Protein AF-0000000087154981 (afdb_homodimer)

Foldseek 3Di:
DPPDDDDDQAEDEDADADQVQQVQLVVLLPWAWDPCVCPSQKTWTDQLGHIYIYHHQCVVCVVVPHHSPPDDPDDNPDEAEQEDQAQVVQQVSVVSSVVSPWAFDFDWDADPQGKIWGWTAGPRGHIYIYIHDPQWDQDPSSDIDHDD/DPPDDDDDQAEDEDADADQVQQVQLVVLLPWAWDPCVCPSQKTWTDQLGHIYIYHHQCVVCVVVPHHSPPDDPDDPPDEAEQEDQAQVVQQVSVVSSVVSPWAFDFDWDADPQGKIWGWTAGPRGHIYIYIHDPQWDQDPSSDIDHDD

Structure (mmCIF, N/CA/C/O backbone):
data_AF-0000000087154981-model_v1
#
loop_
_entity.id
_entity.type
_entity.pdbx_description
1 polymer 'VOC domain-containing protein'
#
loop_
_atom_site.group_PDB
_atom_site.id
_atom_site.type_symbol
_atom_site.label_atom_id
_atom_site.label_alt_id
_atom_site.label_comp_id
_atom_site.label_asym_id
_atom_site.label_entity_id
_atom_site.label_seq_id
_atom_site.pdbx_PD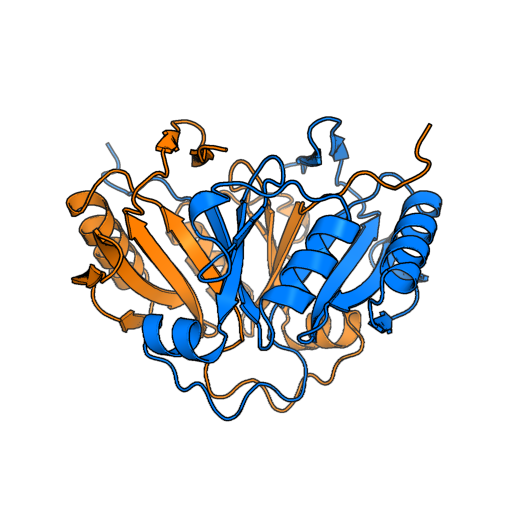B_ins_code
_atom_site.Cartn_x
_atom_site.Cartn_y
_atom_site.Cartn_z
_atom_site.occupancy
_atom_site.B_iso_or_equiv
_atom_site.auth_seq_id
_atom_site.auth_comp_id
_atom_site.auth_asym_id
_atom_site.auth_atom_id
_atom_site.pdbx_PDB_model_num
ATOM 1 N N . MET A 1 1 ? 9.703 18.203 23.703 1 43.81 1 MET A N 1
ATOM 2 C CA . MET A 1 1 ? 9.391 16.875 23.188 1 43.81 1 MET A CA 1
ATOM 3 C C . MET A 1 1 ? 8.891 16.953 21.75 1 43.81 1 MET A C 1
ATOM 5 O O . MET A 1 1 ? 8.133 17.859 21.406 1 43.81 1 MET A O 1
ATOM 9 N N . SER A 1 2 ? 9.547 16.453 20.781 1 57.88 2 SER A N 1
ATOM 10 C CA . SER A 1 2 ? 9.164 16.844 19.438 1 57.88 2 SER A CA 1
ATOM 11 C C . SER A 1 2 ? 7.684 16.578 19.172 1 57.88 2 SER A C 1
ATOM 13 O O . SER A 1 2 ? 7.164 15.516 19.516 1 57.88 2 SER A O 1
ATOM 15 N N . ASN A 1 3 ? 6.848 17.609 19.188 1 82.38 3 ASN A N 1
ATOM 16 C CA . ASN A 1 3 ? 5.402 17.688 18.984 1 82.38 3 ASN A CA 1
ATOM 17 C C . ASN A 1 3 ? 4.988 17.109 17.641 1 82.38 3 ASN A C 1
ATOM 19 O O . ASN A 1 3 ? 3.904 17.406 17.141 1 82.38 3 ASN A O 1
ATOM 23 N N . ALA A 1 4 ? 5.93 16.297 17.078 1 93.38 4 ALA A N 1
ATOM 24 C CA . ALA A 1 4 ? 5.621 15.781 15.75 1 93.38 4 ALA A CA 1
ATOM 25 C C . ALA A 1 4 ? 4.73 14.539 15.844 1 93.38 4 ALA A C 1
ATOM 27 O O . ALA A 1 4 ? 4.906 13.711 16.734 1 93.38 4 ALA A O 1
ATOM 28 N N . PRO A 1 5 ? 3.826 14.469 14.93 1 97.25 5 PRO A N 1
ATOM 29 C CA . PRO A 1 5 ? 2.957 13.289 14.945 1 97.25 5 PRO A CA 1
ATOM 30 C C . PRO A 1 5 ? 3.727 11.984 14.75 1 97.25 5 PRO A C 1
ATOM 32 O O . PRO A 1 5 ? 4.793 11.984 14.133 1 97.25 5 PRO A O 1
ATOM 35 N N . THR A 1 6 ? 3.246 10.852 15.352 1 97.25 6 THR A N 1
ATOM 36 C CA . THR A 1 6 ? 3.787 9.516 15.086 1 97.25 6 THR A CA 1
ATOM 37 C C . THR A 1 6 ? 3.439 9.055 13.68 1 97.25 6 THR A C 1
ATOM 39 O O . THR A 1 6 ? 2.264 8.961 13.32 1 97.25 6 THR A O 1
ATOM 42 N N . PRO A 1 7 ? 4.461 8.82 12.828 1 98.38 7 PRO A N 1
ATOM 43 C CA . PRO A 1 7 ? 4.141 8.375 11.477 1 98.38 7 PRO A CA 1
ATOM 44 C C . PRO A 1 7 ? 3.518 6.984 11.438 1 98.38 7 PRO A C 1
ATOM 46 O O . PRO A 1 7 ? 4.023 6.059 12.078 1 98.38 7 PRO A O 1
ATOM 49 N N . ARG A 1 8 ? 2.416 6.816 10.695 1 98.62 8 ARG A N 1
ATOM 50 C CA . ARG A 1 8 ? 1.717 5.539 10.578 1 98.62 8 ARG A CA 1
ATOM 51 C C . ARG A 1 8 ? 1.351 5.25 9.125 1 98.62 8 ARG A C 1
ATOM 53 O O . ARG A 1 8 ? 0.926 6.148 8.398 1 98.62 8 ARG A O 1
ATOM 60 N N . PHE A 1 9 ? 1.637 4.098 8.641 1 98.88 9 PHE A N 1
ATOM 61 C CA . PHE A 1 9 ? 1.08 3.48 7.441 1 98.88 9 PHE A CA 1
ATOM 62 C C . PHE A 1 9 ? 0.168 2.316 7.805 1 98.88 9 PHE A C 1
ATOM 64 O O . PHE A 1 9 ? 0.641 1.204 8.047 1 98.88 9 PHE A O 1
ATOM 71 N N . THR A 1 10 ? -1.178 2.561 7.734 1 98.81 10 THR A N 1
ATOM 72 C CA . THR A 1 10 ? -2.064 1.648 8.453 1 98.81 10 THR A CA 1
ATOM 73 C C . THR A 1 10 ? -2.973 0.902 7.477 1 98.81 10 THR A C 1
ATOM 75 O O . THR A 1 10 ? -3.412 -0.214 7.762 1 98.81 10 THR A O 1
ATOM 78 N N . VAL A 1 11 ? -3.348 1.537 6.352 1 98.81 11 VAL A N 1
ATOM 79 C CA . VAL A 1 11 ? -4.215 0.895 5.371 1 98.81 11 VAL A CA 1
ATOM 80 C C . VAL A 1 11 ? -3.74 1.24 3.959 1 98.81 11 VAL A C 1
ATOM 82 O O . VAL A 1 11 ? -3.398 2.391 3.678 1 98.81 11 VAL A O 1
ATOM 85 N N . LEU A 1 12 ? -3.668 0.279 3.127 1 98.94 12 LEU A N 1
ATOM 86 C CA . LEU A 1 12 ? -3.656 0.481 1.683 1 98.94 12 LEU A CA 1
ATOM 87 C C . LEU A 1 12 ? -5.031 0.214 1.084 1 98.94 12 LEU A C 1
ATOM 89 O O . LEU A 1 12 ? -5.531 -0.913 1.139 1 98.94 12 LEU A O 1
ATOM 93 N N . THR A 1 13 ? -5.629 1.186 0.545 1 98.88 13 THR A N 1
ATOM 94 C CA . THR A 1 13 ? -6.93 0.991 -0.085 1 98.88 13 THR A CA 1
ATOM 95 C C . THR A 1 13 ? -6.793 0.937 -1.604 1 98.88 13 THR A C 1
ATOM 97 O O . THR A 1 13 ? -6.188 1.823 -2.209 1 98.88 13 THR A O 1
ATOM 100 N N . LEU A 1 14 ? -7.281 -0.087 -2.16 1 98.88 14 LEU A N 1
ATOM 101 C CA . LEU A 1 14 ? -7.285 -0.313 -3.602 1 98.88 14 LEU A CA 1
ATOM 102 C C . LEU A 1 14 ? -8.648 0.029 -4.199 1 98.88 14 LEU A C 1
ATOM 104 O O . LEU A 1 14 ? -9.68 -0.462 -3.732 1 98.88 14 LEU A O 1
ATOM 108 N N . GLY A 1 15 ? -8.633 0.916 -5.191 1 98.75 15 GLY A N 1
ATOM 109 C CA . GLY A 1 15 ? -9.836 1.128 -5.98 1 98.75 15 GLY A CA 1
ATOM 110 C C . GLY A 1 15 ? -10.195 -0.057 -6.855 1 98.75 15 GLY A C 1
ATOM 111 O O . GLY A 1 15 ? -9.336 -0.582 -7.574 1 98.75 15 GLY A O 1
ATOM 112 N N . VAL A 1 16 ? -11.414 -0.46 -6.836 1 98.69 16 VAL A N 1
ATOM 113 C CA . VAL A 1 16 ? -11.805 -1.63 -7.609 1 98.69 16 VAL A CA 1
ATOM 114 C C . VAL A 1 16 ? -13.102 -1.336 -8.367 1 98.69 16 VAL A C 1
ATOM 116 O O . VAL A 1 16 ? -13.891 -0.483 -7.953 1 98.69 16 VAL A O 1
ATOM 119 N N . ASN A 1 17 ? -13.352 -2.006 -9.469 1 98.12 17 ASN A N 1
ATOM 120 C CA . ASN A 1 17 ? -14.531 -1.791 -10.297 1 98.12 17 ASN A CA 1
ATOM 121 C C . ASN A 1 17 ? -15.68 -2.713 -9.891 1 98.12 17 ASN A C 1
ATOM 123 O O . ASN A 1 17 ? -16.844 -2.346 -10.016 1 98.12 17 ASN A O 1
ATOM 127 N N . ASP A 1 18 ? -15.438 -3.922 -9.523 1 98.56 18 ASP A N 1
ATOM 128 C CA . ASP A 1 18 ? -16.391 -4.934 -9.094 1 98.56 18 ASP A CA 1
ATOM 129 C C . ASP A 1 18 ? -16.062 -5.457 -7.703 1 98.56 18 ASP A C 1
ATOM 131 O O . ASP A 1 18 ? -15.227 -6.355 -7.555 1 98.56 18 ASP A O 1
ATOM 135 N N . MET A 1 19 ? -16.797 -4.938 -6.703 1 98.62 19 MET A N 1
ATOM 136 C CA . MET A 1 19 ? -16.5 -5.246 -5.305 1 98.62 19 MET A CA 1
ATOM 137 C C . MET A 1 19 ? -16.625 -6.742 -5.043 1 98.62 19 MET A C 1
ATOM 139 O O . MET A 1 19 ? -15.758 -7.336 -4.398 1 98.62 19 MET A O 1
ATOM 143 N N . ARG A 1 20 ? -17.625 -7.336 -5.516 1 98.25 20 ARG A N 1
ATOM 144 C CA . ARG A 1 20 ? -17.859 -8.758 -5.262 1 98.25 20 ARG A CA 1
ATOM 145 C C . ARG A 1 20 ? -16.719 -9.602 -5.828 1 98.25 20 ARG A C 1
ATOM 147 O O . ARG A 1 20 ? -16.188 -10.477 -5.145 1 98.25 20 ARG A O 1
ATOM 154 N N . ALA A 1 21 ? -16.359 -9.375 -7.066 1 98.56 21 ALA A N 1
ATOM 155 C CA . ALA A 1 21 ? -15.281 -10.117 -7.723 1 98.56 21 ALA A CA 1
ATOM 156 C C . ALA A 1 21 ? -13.953 -9.914 -6.996 1 98.56 21 ALA A C 1
ATOM 158 O O . ALA A 1 21 ? -13.195 -10.867 -6.793 1 98.56 21 ALA A O 1
ATOM 159 N N . SER A 1 22 ? -13.664 -8.664 -6.637 1 98.81 22 SER A N 1
ATOM 160 C CA . SER A 1 22 ? -12.398 -8.359 -5.973 1 98.81 22 SER A CA 1
ATOM 161 C C . SER A 1 22 ? -12.344 -8.969 -4.578 1 98.81 22 SER A C 1
ATOM 163 O O . SER A 1 22 ? -11.312 -9.508 -4.168 1 98.81 22 SER A O 1
ATOM 165 N N . ILE A 1 23 ? -13.445 -8.867 -3.844 1 98.69 23 ILE A N 1
ATOM 166 C CA . ILE A 1 23 ? -13.508 -9.492 -2.529 1 98.69 23 ILE A CA 1
ATOM 167 C C . ILE A 1 23 ? -13.227 -10.992 -2.658 1 98.69 23 ILE A C 1
ATOM 169 O O . ILE A 1 23 ? -12.398 -11.539 -1.923 1 98.69 23 ILE A O 1
ATOM 173 N N . ALA A 1 24 ? -13.852 -11.633 -3.588 1 98.56 24 ALA A N 1
ATOM 174 C CA . ALA A 1 24 ? -13.664 -13.07 -3.807 1 98.56 24 ALA A CA 1
ATOM 175 C C . ALA A 1 24 ? -12.211 -13.383 -4.145 1 98.56 24 ALA A C 1
ATOM 177 O O . ALA A 1 24 ? -11.656 -14.383 -3.672 1 98.56 24 ALA A O 1
ATOM 178 N N . PHE A 1 25 ? -11.609 -12.555 -4.938 1 98.88 25 PHE A N 1
ATOM 179 C CA . PHE A 1 25 ? -10.219 -12.75 -5.34 1 98.88 25 PHE A CA 1
ATOM 180 C C . PHE A 1 25 ? -9.297 -12.727 -4.129 1 98.88 25 PHE A C 1
ATOM 182 O O . PHE A 1 25 ? -8.531 -13.664 -3.902 1 98.88 25 PHE A O 1
ATOM 189 N N . TYR A 1 26 ? -9.344 -11.727 -3.291 1 98.81 26 TYR A N 1
ATOM 190 C CA . TYR A 1 26 ? -8.438 -11.57 -2.16 1 98.81 26 TYR A CA 1
ATOM 191 C C . TYR A 1 26 ? -8.711 -12.625 -1.094 1 98.81 26 TYR A C 1
ATOM 193 O O . TYR A 1 26 ? -7.781 -13.102 -0.436 1 98.81 26 TYR A O 1
ATOM 201 N N . GLU A 1 27 ? -10.016 -12.992 -0.94 1 98.38 27 GLU A N 1
ATOM 202 C CA . GLU A 1 27 ? -10.312 -14.117 -0.058 1 98.38 27 GLU A CA 1
ATOM 203 C C . GLU A 1 27 ? -9.688 -15.406 -0.582 1 98.38 27 GLU A C 1
ATOM 205 O O . GLU A 1 27 ? -9.172 -16.219 0.196 1 98.38 27 GLU A O 1
ATOM 210 N N . SER A 1 28 ? -9.727 -15.555 -1.898 1 98.62 28 SER A N 1
ATOM 211 C CA . SER A 1 28 ? -9.18 -16.766 -2.496 1 98.62 28 SER A CA 1
ATOM 212 C C . SER A 1 28 ? -7.664 -16.828 -2.316 1 98.62 28 SER A C 1
ATOM 214 O O . SER A 1 28 ? -7.082 -17.922 -2.33 1 98.62 28 SER A O 1
ATOM 216 N N . LEU A 1 29 ? -6.992 -15.703 -2.197 1 98.5 29 LEU A N 1
ATOM 217 C CA . LEU A 1 29 ? -5.555 -15.672 -1.96 1 98.5 29 LEU A CA 1
ATOM 218 C C . LEU A 1 29 ? -5.234 -16.016 -0.509 1 98.5 29 LEU A C 1
ATOM 220 O O . LEU A 1 29 ? -4.066 -16.188 -0.151 1 98.5 29 LEU A O 1
ATOM 224 N N . GLY A 1 30 ? -6.215 -16.016 0.35 1 97.94 30 GLY A N 1
ATOM 225 C CA . GLY A 1 30 ? -6.02 -16.469 1.722 1 97.94 30 GLY A CA 1
ATOM 226 C C . GLY A 1 30 ? -6.059 -15.328 2.727 1 97.94 30 GLY A C 1
ATOM 227 O O . GLY A 1 30 ? -5.836 -15.547 3.92 1 97.94 30 GLY A O 1
ATOM 228 N N . PHE A 1 31 ? -6.324 -14.117 2.264 1 98.06 31 PHE A N 1
ATOM 229 C CA . PHE A 1 31 ? -6.441 -13.016 3.205 1 98.06 31 PHE A CA 1
ATOM 230 C C . PHE A 1 31 ? -7.754 -13.094 3.977 1 98.06 31 PHE A C 1
ATOM 232 O O . PHE A 1 31 ? -8.797 -13.438 3.41 1 98.06 31 PHE A O 1
ATOM 239 N N . THR A 1 32 ? -7.691 -12.766 5.227 1 97.06 32 THR A N 1
ATOM 240 C CA . THR A 1 32 ? -8.859 -12.859 6.094 1 97.06 32 THR A CA 1
ATOM 241 C C . THR A 1 32 ? -9.664 -11.562 6.074 1 97.06 32 THR A C 1
ATOM 243 O O . THR A 1 32 ? -9.125 -10.492 6.359 1 97.06 32 THR A O 1
ATOM 246 N N . ARG A 1 33 ? -10.922 -11.695 5.816 1 97.31 33 ARG A N 1
ATOM 247 C CA . ARG A 1 33 ? -11.82 -10.547 5.789 1 97.31 33 ARG A CA 1
ATOM 248 C C . ARG A 1 33 ? -12.211 -10.117 7.199 1 97.31 33 ARG A C 1
ATOM 250 O O . ARG A 1 33 ? -12.469 -10.961 8.062 1 97.31 33 ARG A O 1
ATOM 257 N N . LYS A 1 34 ? -12.211 -8.82 7.414 1 96.94 34 LYS A N 1
ATOM 258 C CA . LYS A 1 34 ? -12.641 -8.203 8.664 1 96.94 34 LYS A CA 1
ATOM 259 C C . LYS A 1 34 ? -13.812 -7.254 8.438 1 96.94 34 LYS A C 1
ATOM 261 O O . LYS A 1 34 ? -14.148 -6.938 7.293 1 96.94 34 LYS A O 1
ATOM 266 N N . MET A 1 35 ? -14.508 -6.863 9.57 1 94.81 35 MET A N 1
ATOM 267 C CA . MET A 1 35 ? -15.625 -5.926 9.523 1 94.81 35 MET A CA 1
ATOM 268 C C . MET A 1 35 ? -16.625 -6.328 8.453 1 94.81 35 MET A C 1
ATOM 270 O O . MET A 1 35 ? -17 -5.512 7.609 1 94.81 35 MET A O 1
ATOM 274 N N . ARG A 1 36 ? -17.078 -7.504 8.453 1 93.62 36 ARG A N 1
ATOM 275 C CA . ARG A 1 36 ? -17.938 -8.086 7.43 1 93.62 36 ARG A CA 1
ATOM 276 C C . ARG A 1 36 ? -19.297 -7.402 7.398 1 93.62 36 ARG A C 1
ATOM 278 O O . ARG A 1 36 ? -20.016 -7.477 6.395 1 93.62 36 ARG A O 1
ATOM 285 N N . ALA A 1 37 ? -19.562 -6.691 8.422 1 89.5 37 ALA A N 1
ATOM 286 C CA . ALA A 1 37 ? -20.859 -6 8.508 1 89.5 37 ALA A CA 1
ATOM 287 C C . ALA A 1 37 ? -20.953 -4.91 7.445 1 89.5 37 ALA A C 1
ATOM 289 O O . ALA A 1 37 ? -22.062 -4.457 7.117 1 89.5 37 ALA A O 1
ATOM 290 N N . THR A 1 38 ? -19.891 -4.523 6.859 1 90.88 38 THR A N 1
ATOM 291 C CA . THR A 1 38 ? -19.875 -3.492 5.828 1 90.88 38 THR A CA 1
ATOM 292 C C . THR A 1 38 ? -20.406 -4.047 4.504 1 90.88 38 THR A C 1
ATOM 294 O O . THR A 1 38 ? -20.688 -3.285 3.578 1 90.88 38 THR A O 1
ATOM 297 N N . GLY A 1 39 ? -20.547 -5.332 4.41 1 92.75 39 GLY A N 1
ATOM 298 C CA . GLY A 1 39 ? -21 -5.938 3.17 1 92.75 39 GLY A CA 1
ATOM 299 C C . GLY A 1 39 ? -20.062 -5.715 2.006 1 92.75 39 GLY A C 1
ATOM 300 O O . GLY A 1 39 ? -18.859 -6.02 2.102 1 92.75 39 GLY A O 1
ATOM 301 N N . GLU A 1 40 ? -20.641 -5.113 0.96 1 94.81 40 GLU A N 1
ATOM 302 C CA . GLU A 1 40 ? -19.844 -4.883 -0.232 1 94.81 40 GLU A CA 1
ATOM 303 C C . GLU A 1 40 ? -19.578 -3.396 -0.443 1 94.81 40 GLU A C 1
ATOM 305 O O . GLU A 1 40 ? -19.125 -2.986 -1.518 1 94.81 40 GLU A O 1
ATOM 310 N N . GLU A 1 41 ? -19.906 -2.576 0.534 1 95.62 41 GLU A N 1
ATOM 311 C CA . GLU A 1 41 ? -19.641 -1.145 0.437 1 95.62 41 GLU A CA 1
ATOM 312 C C . GLU A 1 41 ? -18.141 -0.852 0.506 1 95.62 41 GLU A C 1
ATOM 314 O O . GLU A 1 41 ? -17.641 0.008 -0.219 1 95.62 41 GLU A O 1
ATOM 319 N N . VAL A 1 42 ? -17.531 -1.496 1.369 1 97.56 42 VAL A N 1
ATOM 320 C CA . VAL A 1 42 ? -16.094 -1.498 1.587 1 97.56 42 VAL A CA 1
ATOM 321 C C . VAL A 1 42 ? -15.656 -2.836 2.186 1 97.56 42 VAL A C 1
ATOM 323 O O . VAL A 1 42 ? -16.453 -3.51 2.848 1 97.56 42 VAL A O 1
ATOM 326 N N . ALA A 1 43 ? -14.461 -3.295 1.881 1 98.31 43 ALA A N 1
ATOM 327 C CA . ALA A 1 43 ? -13.93 -4.531 2.449 1 98.31 43 ALA A CA 1
ATOM 328 C C . ALA A 1 43 ? -12.531 -4.32 3.02 1 98.31 43 ALA A C 1
ATOM 330 O O . ALA A 1 43 ? -11.719 -3.598 2.436 1 98.31 43 ALA A O 1
ATOM 331 N N . PHE A 1 44 ? -12.266 -4.949 4.125 1 98.62 44 PHE A N 1
ATOM 332 C CA . PHE A 1 44 ? -10.953 -4.887 4.766 1 98.62 44 PHE A CA 1
ATOM 333 C C . PHE A 1 44 ? -10.391 -6.281 4.984 1 98.62 44 PHE A C 1
ATOM 335 O O . PHE A 1 44 ? -11.117 -7.203 5.359 1 98.62 44 PHE A O 1
ATOM 342 N N . PHE A 1 45 ? -9.109 -6.414 4.754 1 98.62 45 PHE A N 1
ATOM 343 C CA . PHE A 1 45 ? -8.422 -7.695 4.914 1 98.62 45 PHE A CA 1
ATOM 344 C C . PHE A 1 45 ? -7.25 -7.566 5.879 1 98.62 45 PHE A C 1
ATOM 346 O O . PHE A 1 45 ? -6.43 -6.652 5.75 1 98.62 45 PHE A O 1
ATOM 353 N N . ASP A 1 46 ? -7.203 -8.43 6.773 1 96.38 46 ASP A N 1
ATOM 354 C CA . ASP A 1 46 ? -6.109 -8.516 7.738 1 96.38 46 ASP A CA 1
ATOM 355 C C . ASP A 1 46 ? -4.863 -9.125 7.102 1 96.38 46 ASP A C 1
ATOM 357 O O . ASP A 1 46 ? -4.93 -10.195 6.488 1 96.38 46 ASP A O 1
ATOM 361 N N . THR A 1 47 ? -3.719 -8.438 7.211 1 97.06 47 THR A N 1
ATOM 362 C CA . THR A 1 47 ? -2.471 -8.93 6.637 1 97.06 47 THR A CA 1
ATOM 363 C C . THR A 1 47 ? -1.449 -9.227 7.73 1 97.06 47 THR A C 1
ATOM 365 O O . THR A 1 47 ? -0.331 -9.656 7.441 1 97.06 47 THR A O 1
ATOM 368 N N . GLY A 1 48 ? -1.776 -8.992 9.016 1 93.81 48 GLY A N 1
ATOM 369 C CA . GLY A 1 48 ? -0.837 -9.062 10.125 1 93.81 48 GLY A CA 1
ATOM 370 C C . GLY A 1 48 ? -0.109 -7.758 10.367 1 93.81 48 GLY A C 1
ATOM 371 O O . GLY A 1 48 ? 0.547 -7.594 11.398 1 93.81 48 GLY A O 1
ATOM 372 N N . GLY A 1 49 ? -0.163 -6.797 9.508 1 95.69 49 GLY A N 1
ATOM 373 C CA . GLY A 1 49 ? 0.392 -5.457 9.57 1 95.69 49 GLY A CA 1
ATOM 374 C C . GLY A 1 49 ? -0.549 -4.395 9.031 1 95.69 49 GLY A C 1
ATOM 375 O O . GLY A 1 49 ? -1.663 -4.234 9.539 1 95.69 49 GLY A O 1
ATOM 376 N N . THR A 1 50 ? -0.142 -3.732 7.961 1 98 50 THR A N 1
ATOM 377 C CA . THR A 1 50 ? -0.996 -2.771 7.273 1 98 50 THR A CA 1
ATOM 378 C C . THR A 1 50 ? -2.201 -3.467 6.648 1 98 50 THR A C 1
ATOM 380 O O . THR A 1 50 ? -2.059 -4.512 6.008 1 98 50 THR A O 1
ATOM 383 N N . VAL A 1 51 ? -3.35 -2.943 6.844 1 98.62 51 VAL A N 1
ATOM 384 C CA . VAL A 1 51 ? -4.598 -3.51 6.34 1 98.62 51 VAL A CA 1
ATOM 385 C C . VAL A 1 51 ? -4.719 -3.238 4.84 1 98.62 51 VAL A C 1
ATOM 387 O O . VAL A 1 51 ? -4.324 -2.172 4.363 1 98.62 51 VAL A O 1
ATOM 390 N N . ILE A 1 52 ? -5.238 -4.211 4.098 1 98.88 52 ILE A N 1
ATOM 391 C CA . ILE A 1 52 ? -5.664 -3.945 2.727 1 98.88 52 ILE A CA 1
ATOM 392 C C . ILE A 1 52 ? -7.152 -3.604 2.707 1 98.88 52 ILE A C 1
ATOM 394 O O . ILE A 1 52 ? -7.973 -4.34 3.264 1 98.88 52 ILE A O 1
ATOM 398 N N . GLY A 1 53 ? -7.527 -2.508 2.182 1 98.81 53 GLY A N 1
ATOM 399 C CA . GLY A 1 53 ? -8.914 -2.141 1.926 1 98.81 53 GLY A CA 1
ATOM 400 C C . GLY A 1 53 ? -9.281 -2.195 0.455 1 98.81 53 GLY A C 1
ATOM 401 O O . GLY A 1 53 ? -8.438 -1.956 -0.412 1 98.81 53 GLY A O 1
ATOM 402 N N . LEU A 1 54 ? -10.484 -2.541 0.165 1 98.88 54 LEU A N 1
ATOM 403 C CA . LEU A 1 54 ? -11.086 -2.402 -1.155 1 98.88 54 LEU A CA 1
ATOM 404 C C . LEU A 1 54 ? -12.234 -1.396 -1.126 1 98.88 54 LEU A C 1
ATOM 406 O O . LEU A 1 54 ? -13.031 -1.383 -0.185 1 98.88 54 LEU A O 1
ATOM 410 N N . PHE A 1 55 ? -12.273 -0.576 -2.062 1 98.75 55 PHE A N 1
ATOM 411 C CA . PHE A 1 55 ? -13.297 0.449 -2.188 1 98.75 55 PHE A CA 1
ATOM 412 C C . PHE A 1 55 ? -13.578 0.758 -3.654 1 98.75 55 PHE A C 1
ATOM 414 O O . PHE A 1 55 ? -12.68 0.701 -4.492 1 98.75 55 PHE A O 1
ATOM 421 N N . PRO A 1 56 ? -14.891 1.062 -4.004 1 98.69 56 PRO A N 1
ATOM 422 C CA . PRO A 1 56 ? -15.125 1.399 -5.41 1 98.69 56 PRO A CA 1
ATOM 423 C C . PRO A 1 56 ? -14.195 2.496 -5.918 1 98.69 56 PRO A C 1
ATOM 425 O O . PRO A 1 56 ? -14.055 3.539 -5.277 1 98.69 56 PRO A O 1
ATOM 428 N N . TRP A 1 57 ? -13.664 2.211 -7.09 1 98.38 57 TRP A N 1
ATOM 429 C CA . TRP A 1 57 ? -12.602 3.053 -7.641 1 98.38 57 TRP A CA 1
ATOM 430 C C . TRP A 1 57 ? -13.062 4.508 -7.734 1 98.38 57 TRP A C 1
ATOM 432 O O . TRP A 1 57 ? -12.367 5.41 -7.27 1 98.38 57 TRP A O 1
ATOM 442 N N . HIS A 1 58 ? -14.242 4.758 -8.289 1 98.19 58 HIS A N 1
ATOM 443 C CA . HIS A 1 58 ? -14.711 6.121 -8.508 1 98.19 58 HIS A CA 1
ATOM 444 C C . HIS A 1 58 ? -14.992 6.828 -7.191 1 98.19 58 HIS A C 1
ATOM 446 O O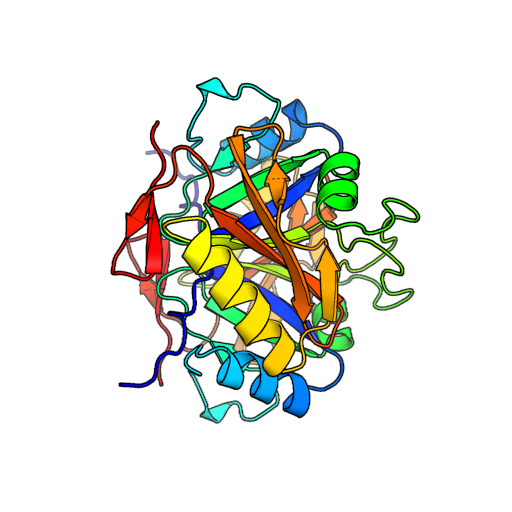 . HIS A 1 58 ? -14.812 8.039 -7.078 1 98.19 58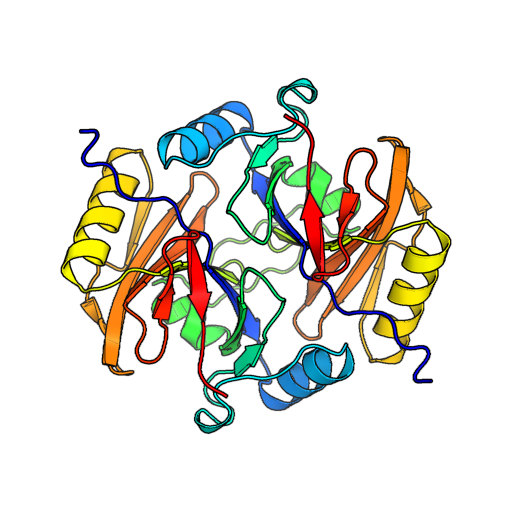 HIS A O 1
ATOM 452 N N . LEU A 1 59 ? -15.422 6.137 -6.164 1 98.31 59 LEU A N 1
ATOM 453 C CA . LEU A 1 59 ? -15.68 6.734 -4.859 1 98.31 59 LEU A CA 1
ATOM 454 C C . LEU A 1 59 ? -14.375 7.059 -4.137 1 98.31 59 LEU A C 1
ATOM 456 O O . LEU A 1 59 ? -14.289 8.062 -3.43 1 98.31 59 LEU A O 1
ATOM 460 N N . LEU A 1 60 ? -13.406 6.176 -4.309 1 98.5 60 LEU A N 1
ATOM 461 C CA . LEU A 1 60 ? -12.094 6.441 -3.719 1 98.5 60 LEU A CA 1
ATOM 462 C C . LEU A 1 60 ? -11.453 7.676 -4.344 1 98.5 60 LEU A C 1
ATOM 464 O O . LEU A 1 60 ? -10.883 8.508 -3.639 1 98.5 60 LEU A O 1
ATOM 468 N N . ALA A 1 61 ? -11.547 7.762 -5.668 1 98.56 61 ALA A N 1
ATOM 469 C CA . ALA A 1 61 ? -11.062 8.953 -6.363 1 98.56 61 ALA A CA 1
ATOM 470 C C . ALA A 1 61 ? -11.75 10.211 -5.844 1 98.56 61 ALA A C 1
ATOM 472 O O . ALA A 1 61 ? -11.094 11.219 -5.57 1 98.56 61 ALA A O 1
ATOM 473 N N . ALA A 1 62 ? -13.047 10.164 -5.668 1 98.19 62 ALA A N 1
ATOM 474 C CA . ALA A 1 62 ? -13.82 11.297 -5.16 1 98.19 62 ALA A CA 1
ATOM 475 C C . ALA A 1 62 ? -13.391 11.664 -3.744 1 98.19 62 ALA A C 1
ATOM 477 O O . ALA A 1 62 ? -13.266 12.844 -3.414 1 98.19 62 ALA A O 1
ATOM 478 N N . ASP A 1 63 ? -13.188 10.664 -2.932 1 98 63 ASP A N 1
ATOM 479 C CA . ASP A 1 63 ? -12.75 10.891 -1.558 1 98 63 ASP A CA 1
ATOM 480 C C . ASP A 1 63 ? -11.438 11.664 -1.521 1 98 63 ASP A C 1
ATOM 482 O O . ASP A 1 63 ? -11.242 12.531 -0.665 1 98 63 ASP A O 1
ATOM 486 N N . ALA A 1 64 ? -10.539 11.344 -2.434 1 98.25 64 ALA A N 1
ATOM 487 C CA . ALA A 1 64 ? -9.227 11.977 -2.5 1 98.25 64 ALA A CA 1
ATOM 488 C C . ALA A 1 64 ? -9.297 13.297 -3.256 1 98.25 64 ALA A C 1
ATOM 490 O O . ALA A 1 64 ? -8.289 14 -3.391 1 98.25 64 ALA A O 1
ATOM 491 N N . ALA A 1 65 ? -10.461 13.633 -3.807 1 98.31 65 ALA A N 1
ATOM 492 C CA . ALA A 1 65 ? -10.664 14.828 -4.617 1 98.31 65 ALA A CA 1
ATOM 493 C C . ALA A 1 65 ? -9.773 14.812 -5.859 1 98.31 65 ALA A C 1
ATOM 495 O O . ALA A 1 65 ? -9.18 15.828 -6.219 1 98.31 65 ALA A O 1
ATOM 496 N N . LEU A 1 66 ? -9.648 13.672 -6.461 1 98.25 66 LEU A N 1
ATOM 497 C CA . LEU A 1 66 ? -8.914 13.492 -7.707 1 98.25 66 LEU A CA 1
ATOM 498 C C . LEU A 1 66 ? -9.844 13.008 -8.82 1 98.25 66 LEU A C 1
ATOM 500 O O . LEU A 1 66 ? -10.859 12.367 -8.555 1 98.25 66 LEU A O 1
ATOM 504 N N . PRO A 1 67 ? -9.492 13.305 -10.023 1 97.44 67 PRO A N 1
ATOM 505 C CA . PRO A 1 67 ? -10.344 12.844 -11.117 1 97.44 67 PRO A CA 1
ATOM 506 C C . PRO A 1 67 ? -10.32 11.328 -11.281 1 97.44 67 PRO A C 1
ATOM 508 O O . PRO A 1 67 ? -9.242 10.719 -11.289 1 97.44 67 PRO A O 1
ATOM 511 N N . ASP A 1 68 ? -11.445 10.719 -11.391 1 95.75 68 ASP A N 1
ATOM 512 C CA . ASP A 1 68 ? -11.602 9.281 -11.602 1 95.75 68 ASP A CA 1
ATOM 513 C C . ASP A 1 68 ? -11.133 8.883 -13 1 95.75 68 ASP A C 1
ATOM 515 O O . ASP A 1 68 ? -10.594 7.789 -13.195 1 95.75 68 ASP A O 1
ATOM 519 N N . LYS A 1 69 ? -11.312 9.742 -13.945 1 93.81 69 LYS A N 1
ATOM 520 C CA . LYS A 1 69 ? -10.945 9.492 -15.336 1 93.81 69 LYS A CA 1
ATOM 521 C C . LYS A 1 69 ? -9.977 10.555 -15.852 1 93.81 69 LYS A C 1
ATOM 523 O O . LYS A 1 69 ? -10.07 11.719 -15.469 1 93.81 69 LYS A O 1
ATOM 528 N N . PRO A 1 70 ? -9.086 10.18 -16.844 1 93.38 70 PRO A N 1
ATOM 529 C CA . PRO A 1 70 ? -8.922 8.789 -17.281 1 93.38 70 PRO A CA 1
ATOM 530 C C . PRO A 1 70 ? -8.211 7.922 -16.25 1 93.38 70 PRO A C 1
ATOM 532 O O . PRO A 1 70 ? -7.355 8.414 -15.508 1 93.38 70 PRO A O 1
ATOM 535 N N . ARG A 1 71 ? -8.594 6.695 -16.188 1 93.38 71 ARG A N 1
ATOM 536 C CA . ARG A 1 71 ? -7.879 5.73 -15.352 1 93.38 71 ARG A CA 1
ATOM 537 C C . ARG A 1 71 ? -6.527 5.379 -15.969 1 93.38 71 ARG A C 1
ATOM 539 O O . ARG A 1 71 ? -6.324 5.543 -17.172 1 93.38 71 ARG A O 1
ATOM 546 N N . PRO A 1 72 ? -5.641 4.941 -15.094 1 91.19 72 PRO A N 1
ATOM 547 C CA . PRO A 1 72 ? -4.32 4.613 -15.641 1 91.19 72 PRO A CA 1
ATOM 548 C C . PRO A 1 72 ? -4.379 3.529 -16.719 1 91.19 72 PRO A C 1
ATOM 550 O O . PRO A 1 72 ? -5.035 2.504 -16.531 1 91.19 72 PRO A O 1
ATOM 553 N N . ALA A 1 73 ? -3.672 3.725 -17.797 1 88.5 73 ALA A N 1
ATOM 554 C CA . ALA A 1 73 ? -3.596 2.764 -18.891 1 88.5 73 ALA A CA 1
ATOM 555 C C . ALA A 1 73 ? -2.373 1.862 -18.75 1 88.5 73 ALA A C 1
ATOM 557 O O . ALA A 1 73 ? -2.295 0.806 -19.391 1 88.5 73 ALA A O 1
ATOM 558 N N . GLY A 1 74 ? -1.422 2.232 -18 1 92.19 74 GLY A N 1
ATOM 559 C CA . GLY A 1 74 ? -0.207 1.472 -17.75 1 92.19 74 GLY A CA 1
ATOM 560 C C . GLY A 1 74 ? 0.063 1.243 -16.281 1 92.19 74 GLY A C 1
ATOM 561 O O . GLY A 1 74 ? -0.821 0.802 -15.539 1 92.19 74 GLY A O 1
ATOM 562 N N . PHE A 1 75 ? 1.281 1.455 -15.977 1 97.56 75 PHE A N 1
ATOM 563 C CA . PHE A 1 75 ? 1.709 1.285 -14.594 1 97.56 75 PHE A CA 1
ATOM 564 C C . PHE A 1 75 ? 1.05 2.32 -13.688 1 97.56 75 PHE A C 1
ATOM 566 O O . PHE A 1 75 ? 0.999 3.504 -14.023 1 97.56 75 PHE A O 1
ATOM 573 N N . HIS A 1 76 ? 0.493 1.912 -12.508 1 97.31 76 HIS A N 1
ATOM 574 C CA . HIS A 1 76 ? -0.288 2.75 -11.602 1 97.31 76 HIS A CA 1
ATOM 575 C C . HIS A 1 76 ? 0.619 3.59 -10.711 1 97.31 76 HIS A C 1
ATOM 577 O O . HIS A 1 76 ? 0.149 4.496 -10.016 1 97.31 76 HIS A O 1
ATOM 583 N N . GLY A 1 77 ? 1.912 3.27 -10.688 1 98.06 77 GLY A N 1
ATOM 584 C CA . GLY A 1 77 ? 2.834 4.008 -9.844 1 98.06 77 GLY A CA 1
ATOM 585 C C . GLY A 1 77 ? 3.197 3.268 -8.57 1 98.06 77 GLY A C 1
ATOM 586 O O . GLY A 1 77 ? 4.008 3.75 -7.773 1 98.06 77 GLY A O 1
ATOM 587 N N . VAL A 1 78 ? 2.586 2.064 -8.359 1 98.69 78 VAL A N 1
ATOM 588 C CA . VAL A 1 78 ? 2.881 1.327 -7.137 1 98.69 78 VAL A CA 1
ATOM 589 C C . VAL A 1 78 ? 2.928 -0.17 -7.438 1 98.69 78 VAL A C 1
ATOM 591 O O . VAL A 1 78 ? 2.293 -0.641 -8.383 1 98.69 78 VAL A O 1
ATOM 594 N N . SER A 1 79 ? 3.68 -0.901 -6.684 1 98.75 79 SER A N 1
ATOM 595 C CA . SER A 1 79 ? 3.582 -2.355 -6.609 1 98.75 79 SER A CA 1
ATOM 596 C C . SER A 1 79 ? 3.412 -2.824 -5.168 1 98.75 79 SER A C 1
ATOM 598 O O . SER A 1 79 ? 3.865 -2.156 -4.234 1 98.75 79 SER A O 1
ATOM 600 N N . ILE A 1 80 ? 2.678 -3.879 -4.961 1 98.94 80 ILE A N 1
ATOM 601 C CA . ILE A 1 80 ? 2.414 -4.535 -3.686 1 98.94 80 ILE A CA 1
ATOM 602 C C . ILE A 1 80 ? 3.207 -5.836 -3.6 1 98.94 80 ILE A C 1
ATOM 604 O O . ILE A 1 80 ? 3.15 -6.668 -4.512 1 98.94 80 ILE A O 1
ATOM 608 N N . ALA A 1 81 ? 3.895 -6.074 -2.49 1 98.88 81 ALA A N 1
ATOM 609 C CA . ALA A 1 81 ? 4.816 -7.207 -2.516 1 98.88 81 ALA A CA 1
ATOM 610 C C . ALA A 1 81 ? 4.355 -8.312 -1.573 1 98.88 81 ALA A C 1
ATOM 612 O O . ALA A 1 81 ? 3.859 -8.039 -0.478 1 98.88 81 ALA A O 1
ATOM 613 N N . TRP A 1 82 ? 4.496 -9.484 -1.99 1 98.88 82 TRP A N 1
ATOM 614 C CA . TRP A 1 82 ? 4.438 -10.758 -1.275 1 98.88 82 TRP A CA 1
ATOM 615 C C . TRP A 1 82 ? 5.816 -11.391 -1.189 1 98.88 82 TRP A C 1
ATOM 617 O O . TRP A 1 82 ? 6.234 -12.109 -2.104 1 98.88 82 TRP A O 1
ATOM 627 N N . ASN A 1 83 ? 6.543 -11.141 -0.071 1 98.81 83 ASN A N 1
ATOM 628 C CA . ASN A 1 83 ? 7.879 -11.703 0.084 1 98.81 83 ASN A CA 1
ATOM 629 C C . ASN A 1 83 ? 7.82 -13.188 0.443 1 98.81 83 ASN A C 1
ATOM 631 O O . ASN A 1 83 ? 6.98 -13.602 1.242 1 98.81 83 ASN A O 1
ATOM 635 N N . CYS A 1 84 ? 8.719 -13.875 -0.076 1 98.75 84 CYS A N 1
ATOM 636 C CA . CYS A 1 84 ? 8.844 -15.312 0.099 1 98.75 84 CYS A CA 1
ATOM 637 C C . CYS A 1 84 ? 10.195 -15.672 0.71 1 98.75 84 CYS A C 1
ATOM 639 O O . CYS A 1 84 ? 11.117 -14.859 0.708 1 98.75 84 CYS A O 1
ATOM 641 N N . ARG A 1 85 ? 10.312 -16.906 1.21 1 97.94 85 ARG A N 1
ATOM 642 C CA . ARG A 1 85 ? 11.508 -17.328 1.926 1 97.94 85 ARG A CA 1
ATOM 643 C C . ARG A 1 85 ? 12.578 -17.812 0.957 1 97.94 85 ARG A C 1
ATOM 645 O O . ARG A 1 85 ? 13.773 -17.75 1.26 1 97.94 85 ARG A O 1
ATOM 652 N N . ASP A 1 86 ? 12.148 -18.344 -0.149 1 98.12 86 ASP A N 1
ATOM 653 C CA . ASP A 1 86 ? 13.07 -18.844 -1.16 1 98.12 86 ASP A CA 1
ATOM 654 C C . ASP A 1 86 ? 12.43 -18.844 -2.545 1 98.12 86 ASP A C 1
ATOM 656 O O . ASP A 1 86 ? 11.273 -18.438 -2.695 1 98.12 86 ASP A O 1
ATOM 660 N N . ASP A 1 87 ? 13.242 -19.219 -3.541 1 98.69 87 ASP A N 1
ATOM 661 C CA . ASP A 1 87 ? 12.789 -19.156 -4.93 1 98.69 87 ASP A CA 1
ATOM 662 C C . ASP A 1 87 ? 11.617 -20.109 -5.168 1 98.69 87 ASP A C 1
ATOM 664 O O . ASP A 1 87 ? 10.688 -19.766 -5.902 1 98.69 87 ASP A O 1
ATOM 668 N N . ALA A 1 88 ? 11.648 -21.234 -4.625 1 98.38 88 ALA A N 1
ATOM 669 C CA . ALA A 1 88 ? 10.578 -22.219 -4.805 1 98.38 88 ALA A CA 1
ATOM 670 C C . ALA A 1 88 ? 9.25 -21.656 -4.305 1 98.38 88 ALA A C 1
ATOM 672 O O . ALA A 1 88 ? 8.203 -21.906 -4.91 1 98.38 88 ALA A O 1
ATOM 673 N N . GLU A 1 89 ? 9.281 -20.953 -3.203 1 98.5 89 GLU A N 1
ATOM 674 C CA . GLU A 1 89 ? 8.062 -20.344 -2.688 1 98.5 89 GLU A CA 1
ATOM 675 C C . GLU A 1 89 ? 7.535 -19.266 -3.641 1 98.5 89 GLU A C 1
ATOM 677 O O . GLU A 1 89 ? 6.324 -19.125 -3.809 1 98.5 89 GLU A O 1
ATOM 682 N N . VAL A 1 90 ? 8.43 -18.5 -4.246 1 98.88 90 VAL A N 1
ATOM 683 C CA . VAL A 1 90 ? 8.008 -17.531 -5.246 1 98.88 90 VAL A CA 1
ATOM 684 C C . VAL A 1 90 ? 7.223 -18.219 -6.355 1 98.88 90 VAL A C 1
ATOM 686 O O . VAL A 1 90 ? 6.121 -17.797 -6.703 1 98.88 90 VAL A O 1
ATOM 689 N N . ASP A 1 91 ? 7.812 -19.297 -6.867 1 98.81 91 ASP A N 1
ATOM 690 C CA . ASP A 1 91 ? 7.164 -20.031 -7.949 1 98.81 91 ASP A CA 1
ATOM 691 C C . ASP A 1 91 ? 5.797 -20.562 -7.512 1 98.81 91 ASP A C 1
ATOM 693 O O . ASP A 1 91 ? 4.832 -20.5 -8.273 1 98.81 91 ASP A O 1
ATOM 697 N N . ALA A 1 92 ? 5.723 -21.016 -6.34 1 98.75 92 ALA A N 1
ATOM 698 C CA . ALA A 1 92 ? 4.473 -21.562 -5.816 1 98.75 92 ALA A CA 1
ATOM 699 C C . ALA A 1 92 ? 3.412 -20.469 -5.676 1 98.75 92 ALA A C 1
ATOM 701 O O . ALA A 1 92 ? 2.246 -20.688 -6.016 1 98.75 92 ALA A O 1
ATOM 702 N N . VAL A 1 93 ? 3.809 -19.344 -5.145 1 98.88 93 VAL A N 1
ATOM 703 C CA . VAL A 1 93 ? 2.875 -18.234 -4.961 1 98.88 93 VAL A CA 1
ATOM 704 C C . VAL A 1 93 ? 2.4 -17.719 -6.32 1 98.88 93 VAL A C 1
ATOM 706 O O . VAL A 1 93 ? 1.214 -17.438 -6.508 1 98.88 93 VAL A O 1
ATOM 709 N N . MET A 1 94 ? 3.33 -17.594 -7.254 1 98.88 94 MET A N 1
ATOM 710 C CA . MET A 1 94 ? 2.953 -17.156 -8.602 1 98.88 94 MET A CA 1
ATOM 711 C C . MET A 1 94 ? 1.932 -18.125 -9.203 1 98.88 94 MET A C 1
ATOM 713 O O . MET A 1 94 ? 0.886 -17.688 -9.695 1 98.88 94 MET A O 1
ATOM 717 N N . ALA A 1 95 ? 2.223 -19.391 -9.156 1 98.75 95 ALA A N 1
ATOM 718 C CA . ALA A 1 95 ? 1.32 -20.391 -9.711 1 98.75 95 ALA A CA 1
ATOM 719 C C . ALA A 1 95 ? -0.039 -20.359 -9.016 1 98.75 95 ALA A C 1
ATOM 721 O O . ALA A 1 95 ? -1.079 -20.438 -9.672 1 98.75 95 ALA A O 1
ATOM 722 N N . PHE A 1 96 ? 0.001 -20.25 -7.738 1 98.81 96 PHE A N 1
ATOM 723 C CA . PHE A 1 96 ? -1.207 -20.203 -6.922 1 98.81 96 PHE A CA 1
ATOM 724 C C . PHE A 1 96 ? -2.08 -19.016 -7.316 1 98.81 96 PHE A C 1
ATOM 726 O O . PHE A 1 96 ? -3.27 -19.188 -7.598 1 98.81 96 PHE A O 1
ATOM 733 N N . ALA A 1 97 ? -1.513 -17.797 -7.352 1 98.75 97 ALA A N 1
ATOM 734 C CA . ALA A 1 97 ? -2.252 -16.594 -7.691 1 98.75 97 ALA A CA 1
ATOM 735 C C . ALA A 1 97 ? -2.863 -16.688 -9.086 1 98.75 97 ALA A C 1
ATOM 737 O O . ALA A 1 97 ? -4.016 -16.297 -9.297 1 98.75 97 ALA A O 1
ATOM 738 N N . LEU A 1 98 ? -2.084 -17.203 -10.039 1 98.75 98 LEU A N 1
ATOM 739 C CA . LEU A 1 98 ? -2.576 -17.344 -11.406 1 98.75 98 LEU A CA 1
ATOM 740 C C . LEU A 1 98 ? -3.746 -18.328 -11.461 1 98.75 98 LEU A C 1
ATOM 742 O O . LEU A 1 98 ? -4.719 -18.094 -12.18 1 98.75 98 LEU A O 1
ATOM 746 N N . ALA A 1 99 ? -3.65 -19.375 -10.695 1 98.56 99 ALA A N 1
ATOM 747 C CA . ALA A 1 99 ? -4.727 -20.359 -10.625 1 98.56 99 ALA A CA 1
ATOM 748 C C . ALA A 1 99 ? -5.992 -19.75 -10.031 1 98.56 99 ALA A C 1
ATOM 750 O O . ALA A 1 99 ? -7.098 -20.234 -10.273 1 98.56 99 ALA A O 1
ATOM 751 N N . LYS A 1 100 ? -5.859 -18.688 -9.258 1 98.56 100 LYS A N 1
ATOM 752 C CA . LYS A 1 100 ? -7 -18.016 -8.633 1 98.56 100 LYS A CA 1
ATOM 753 C C . LYS A 1 100 ? -7.531 -16.891 -9.508 1 98.56 100 LYS A C 1
ATOM 755 O O . LYS A 1 100 ? -8.445 -16.172 -9.117 1 98.56 100 LYS A O 1
ATOM 760 N N . GLY A 1 101 ? -6.918 -16.719 -10.641 1 98.5 101 GLY A N 1
ATOM 761 C CA . GLY A 1 101 ? -7.488 -15.781 -11.594 1 98.5 101 GLY A CA 1
ATOM 762 C C . GLY A 1 101 ? -6.652 -14.523 -11.781 1 98.5 101 GLY A C 1
ATOM 763 O O . GLY A 1 101 ? -7.039 -13.617 -12.523 1 98.5 101 GLY A O 1
ATOM 764 N N . ALA A 1 102 ? -5.5 -14.414 -11.164 1 98.81 102 ALA A N 1
ATOM 765 C CA . ALA A 1 102 ? -4.598 -13.297 -11.406 1 98.81 102 ALA A CA 1
ATOM 766 C C . ALA A 1 102 ? -4.078 -13.305 -12.844 1 98.81 102 ALA A C 1
ATOM 768 O O . ALA A 1 102 ? -4.039 -14.359 -13.484 1 98.81 102 ALA A O 1
ATOM 769 N N . LYS A 1 103 ? -3.736 -12.148 -13.312 1 98.75 103 LYS A N 1
ATOM 770 C CA . LYS A 1 103 ? -3.115 -12.023 -14.625 1 98.75 103 LYS A CA 1
ATOM 771 C C . LYS A 1 103 ? -1.594 -11.984 -14.516 1 98.75 103 LYS A C 1
ATOM 773 O O . LYS A 1 103 ? -1.043 -11.203 -13.734 1 98.75 103 LYS A O 1
ATOM 778 N N . LEU A 1 104 ? -0.896 -12.797 -15.297 1 98.88 104 LEU A N 1
ATOM 779 C CA . LEU A 1 104 ? 0.562 -12.773 -15.328 1 98.88 104 LEU A CA 1
ATOM 780 C C . LEU A 1 104 ? 1.071 -11.469 -15.93 1 98.88 104 LEU A C 1
ATOM 782 O O . LEU A 1 104 ? 0.635 -11.07 -17.016 1 98.88 104 LEU A O 1
ATOM 786 N N . LEU A 1 105 ? 1.907 -10.781 -15.258 1 98.81 105 LEU A N 1
ATOM 787 C CA . LEU A 1 105 ? 2.551 -9.586 -15.797 1 98.81 105 LEU A CA 1
ATOM 788 C C . LEU A 1 105 ? 3.996 -9.875 -16.188 1 98.81 105 LEU A C 1
ATOM 790 O O . LEU A 1 105 ? 4.414 -9.562 -17.297 1 98.81 105 LEU A O 1
ATOM 794 N N . ASN A 1 106 ? 4.762 -10.43 -15.281 1 98.88 106 ASN A N 1
ATOM 795 C CA . ASN A 1 106 ? 6.172 -10.75 -15.484 1 98.88 106 ASN A CA 1
ATOM 796 C C . ASN A 1 106 ? 6.539 -12.086 -14.836 1 98.88 106 ASN A C 1
ATOM 798 O O . ASN A 1 106 ? 6.43 -12.242 -13.617 1 98.88 106 ASN A O 1
ATOM 802 N N . PRO A 1 107 ? 6.961 -13.102 -15.609 1 98.81 107 PRO A N 1
ATOM 803 C CA . PRO A 1 107 ? 7.305 -14.391 -15.016 1 98.81 107 PRO A CA 1
ATOM 804 C C . PRO A 1 107 ? 8.445 -14.297 -14.008 1 98.81 107 PRO A C 1
ATOM 806 O O . PRO A 1 107 ? 9.32 -13.438 -14.141 1 98.81 107 PRO A O 1
ATOM 809 N N . ALA A 1 108 ? 8.43 -15.18 -13.062 1 98.81 108 ALA A N 1
ATOM 810 C CA . ALA A 1 108 ? 9.469 -15.203 -12.039 1 98.81 108 ALA A CA 1
ATOM 811 C C . ALA A 1 108 ? 10.828 -15.516 -12.648 1 98.81 108 ALA A C 1
ATOM 813 O O . ALA A 1 108 ? 10.945 -16.375 -13.523 1 98.81 108 ALA A O 1
ATOM 814 N N . LYS A 1 109 ? 11.781 -14.789 -12.242 1 98.75 109 LYS A N 1
ATOM 815 C CA . LY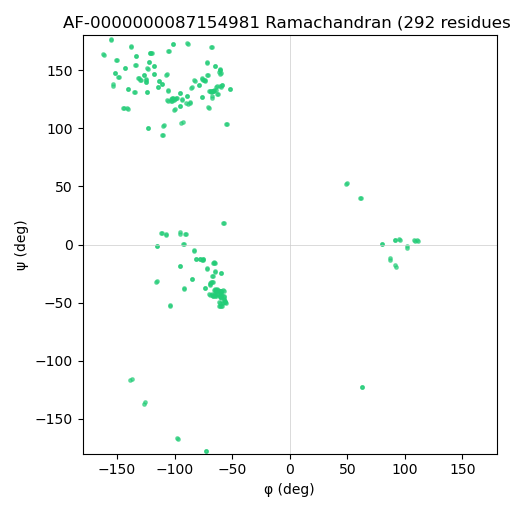S A 1 109 ? 13.148 -14.938 -12.734 1 98.75 109 LYS A CA 1
ATOM 816 C C . LYS A 1 109 ? 14.148 -14.289 -11.781 1 98.75 109 LYS A C 1
ATOM 818 O O . LYS A 1 109 ? 13.766 -13.508 -10.906 1 98.75 109 LYS A O 1
ATOM 823 N N . PRO A 1 110 ? 15.438 -14.633 -11.914 1 98.38 110 PRO A N 1
ATOM 824 C CA . PRO A 1 110 ? 16.453 -13.914 -11.125 1 98.38 110 PRO A CA 1
ATOM 825 C C . PRO A 1 110 ? 16.469 -12.422 -11.43 1 98.38 110 PRO A C 1
ATOM 827 O O . PRO A 1 110 ? 16.25 -12.016 -12.578 1 98.38 110 PRO A O 1
ATOM 830 N N . THR A 1 111 ? 16.781 -11.688 -10.414 1 96.62 111 THR A N 1
ATOM 831 C CA . THR A 1 111 ? 16.844 -10.242 -10.578 1 96.62 111 THR A CA 1
ATOM 832 C C . THR A 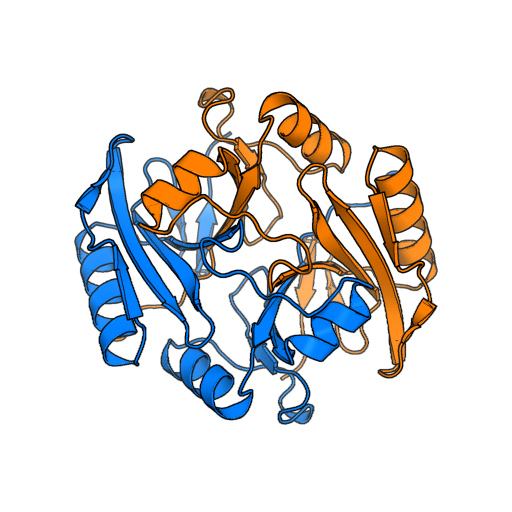1 111 ? 18.297 -9.773 -10.602 1 96.62 111 THR A C 1
ATOM 834 O O . THR A 1 111 ? 19.203 -10.508 -10.195 1 96.62 111 THR A O 1
ATOM 837 N N . SER A 1 112 ? 18.5 -8.57 -11.008 1 92.12 112 SER A N 1
ATOM 838 C CA . SER A 1 112 ? 19.828 -7.988 -11.055 1 92.12 112 SER A CA 1
ATOM 839 C C . SER A 1 112 ? 20.359 -7.688 -9.656 1 92.12 112 SER A C 1
ATOM 841 O O . SER A 1 112 ? 21.562 -7.578 -9.445 1 92.12 112 SER A O 1
ATOM 843 N N . TYR A 1 113 ? 19.469 -7.582 -8.75 1 91.69 113 TYR A N 1
ATOM 844 C CA . TYR A 1 113 ? 19.891 -7.234 -7.395 1 91.69 113 TYR A CA 1
ATOM 845 C C . TYR A 1 113 ? 20.062 -8.484 -6.543 1 91.69 113 TYR A C 1
ATOM 847 O O . TYR A 1 113 ? 20.172 -8.398 -5.316 1 91.69 113 TYR A O 1
ATOM 855 N N . GLY A 1 114 ? 20.031 -9.672 -7.152 1 94.25 114 GLY A N 1
ATOM 856 C CA . GLY A 1 114 ? 20.344 -10.906 -6.449 1 94.25 114 GLY A CA 1
ATOM 857 C C . GLY A 1 114 ? 19.125 -11.617 -5.91 1 94.25 114 GLY A C 1
ATOM 858 O O . GLY A 1 114 ? 19.234 -12.648 -5.242 1 94.25 114 GLY A O 1
ATOM 859 N N . GLY A 1 115 ? 17.984 -11.148 -6.18 1 97.75 115 GLY A N 1
ATOM 860 C CA . GLY A 1 115 ? 16.75 -11.797 -5.77 1 97.75 115 GLY A CA 1
ATOM 861 C C . GLY A 1 115 ? 16.125 -12.648 -6.859 1 97.75 115 GLY A C 1
ATOM 862 O O . GLY A 1 115 ? 16.812 -13.078 -7.785 1 97.75 115 GLY A O 1
ATOM 863 N N . TYR A 1 116 ? 14.953 -12.992 -6.629 1 98.81 116 TYR A N 1
ATOM 864 C CA . TYR A 1 116 ? 14.086 -13.758 -7.52 1 98.81 116 TYR A CA 1
ATOM 865 C C . TYR A 1 116 ? 12.641 -13.297 -7.41 1 98.81 116 TYR A C 1
ATOM 867 O O . TYR A 1 116 ? 12.078 -13.258 -6.312 1 98.81 116 TYR A O 1
ATOM 875 N N . CYS A 1 117 ? 12.094 -12.773 -8.539 1 98.62 117 CYS A N 1
ATOM 876 C CA . CYS A 1 117 ? 10.742 -12.242 -8.367 1 98.62 117 CYS A CA 1
ATOM 877 C C . CYS A 1 117 ? 9.945 -12.359 -9.664 1 98.62 117 CYS A C 1
ATOM 879 O O . CYS A 1 117 ? 10.516 -12.586 -10.734 1 98.62 117 CYS A O 1
ATOM 881 N N . GLY A 1 118 ? 8.695 -12.344 -9.594 1 98.88 118 GLY A N 1
ATOM 882 C CA . GLY A 1 118 ? 7.688 -12.219 -10.641 1 98.88 118 GLY A CA 1
ATOM 883 C C . GLY A 1 118 ? 6.547 -11.289 -10.258 1 98.88 118 GLY A C 1
ATOM 884 O O . GLY A 1 118 ? 6.461 -10.844 -9.117 1 98.88 118 GLY A O 1
ATOM 885 N N . TYR A 1 119 ? 5.734 -11.016 -11.297 1 98.94 119 TYR A N 1
ATOM 886 C CA . TYR A 1 119 ? 4.621 -10.102 -11.062 1 98.94 119 TYR A CA 1
ATOM 887 C C . TYR A 1 119 ? 3.32 -10.688 -11.602 1 98.94 119 TYR A C 1
ATOM 889 O O . TYR A 1 119 ? 3.299 -11.289 -12.672 1 98.94 119 TYR A O 1
ATOM 897 N N . PHE A 1 120 ? 2.234 -10.43 -10.867 1 98.94 120 PHE A N 1
ATOM 898 C CA . PHE A 1 120 ? 0.881 -10.641 -11.367 1 98.94 120 PHE A CA 1
ATOM 899 C C . PHE A 1 120 ? -0.006 -9.445 -11.055 1 98.94 120 PHE A C 1
ATOM 901 O O . PHE A 1 120 ? 0.362 -8.578 -10.258 1 98.94 120 PHE A O 1
ATOM 908 N N . ALA A 1 121 ? -1.107 -9.328 -11.734 1 98.81 121 ALA A N 1
ATOM 909 C CA . ALA A 1 121 ? -2.09 -8.273 -11.492 1 98.81 121 ALA A CA 1
ATOM 910 C C . ALA A 1 121 ? -3.369 -8.852 -10.891 1 98.81 121 ALA A C 1
ATOM 912 O O . ALA A 1 121 ? -3.826 -9.922 -11.297 1 98.81 121 ALA A O 1
ATOM 913 N N . ASP A 1 122 ? -3.891 -8.133 -9.914 1 98.81 122 ASP A N 1
ATOM 914 C CA . ASP A 1 122 ? -5.215 -8.477 -9.406 1 98.81 122 ASP A CA 1
ATOM 915 C C . ASP A 1 122 ? -6.301 -8.094 -10.414 1 98.81 122 ASP A C 1
ATOM 917 O O . ASP A 1 122 ? -6 -7.59 -11.5 1 98.81 122 ASP A O 1
ATOM 921 N N . PRO A 1 123 ? -7.594 -8.266 -10.172 1 98.44 123 PRO A N 1
ATOM 922 C CA . PRO A 1 123 ? -8.664 -8.062 -11.156 1 98.44 123 PRO A CA 1
ATOM 923 C C . PRO A 1 123 ? -8.711 -6.633 -11.695 1 98.44 123 PRO A C 1
ATOM 925 O O . PRO A 1 123 ? -9.211 -6.402 -12.797 1 98.44 123 PRO A O 1
ATOM 928 N N . ASP A 1 124 ? -8.219 -5.652 -10.969 1 98.19 124 ASP A N 1
ATOM 929 C CA . ASP A 1 124 ? -8.305 -4.258 -11.391 1 98.19 124 ASP A CA 1
ATOM 930 C C . ASP A 1 124 ? -6.938 -3.738 -11.836 1 98.19 124 ASP A C 1
ATOM 932 O O . ASP A 1 124 ? -6.754 -2.533 -12.023 1 98.19 124 ASP A O 1
ATOM 936 N N . GLY A 1 125 ? -5.973 -4.66 -11.938 1 98 125 GLY A N 1
ATOM 937 C CA . GLY A 1 125 ? -4.691 -4.301 -12.516 1 98 125 GLY A CA 1
ATOM 938 C C . GLY A 1 125 ? -3.68 -3.83 -11.492 1 98 125 GLY A C 1
ATOM 939 O O . GLY A 1 125 ? -2.619 -3.314 -11.844 1 98 125 GLY A O 1
ATOM 940 N N . HIS A 1 126 ? -3.984 -3.863 -10.242 1 98.75 126 HIS A N 1
ATOM 941 C CA . HIS A 1 126 ? -2.967 -3.586 -9.234 1 98.75 126 HIS A CA 1
ATOM 942 C C . HIS A 1 126 ? -1.846 -4.617 -9.281 1 98.75 126 HIS A C 1
ATOM 944 O O . HIS A 1 126 ? -2.105 -5.824 -9.258 1 98.75 126 HIS A O 1
ATOM 950 N N . ALA A 1 127 ? -0.596 -4.152 -9.336 1 98.88 127 ALA A N 1
ATOM 951 C CA . ALA A 1 127 ? 0.553 -5.023 -9.562 1 98.88 127 ALA A CA 1
ATOM 952 C C . ALA A 1 127 ? 1.074 -5.605 -8.258 1 98.88 127 ALA A C 1
ATOM 954 O O . ALA A 1 127 ? 1.421 -4.863 -7.332 1 98.88 127 ALA A O 1
ATOM 955 N N . TRP A 1 128 ? 1.106 -6.906 -8.172 1 98.94 128 TRP A N 1
ATOM 956 C CA . TRP A 1 128 ? 1.714 -7.652 -7.078 1 98.94 128 TRP A CA 1
ATOM 957 C C . TRP A 1 128 ? 3.084 -8.188 -7.477 1 98.94 128 TRP A C 1
ATOM 959 O O . TRP A 1 128 ? 3.229 -8.828 -8.523 1 98.94 128 TRP A O 1
ATOM 969 N N . GLU A 1 129 ? 4.031 -7.871 -6.688 1 98.94 129 GLU A N 1
ATOM 970 C CA . GLU A 1 129 ? 5.355 -8.477 -6.801 1 98.94 129 GLU A CA 1
ATOM 971 C C . GLU A 1 129 ? 5.5 -9.664 -5.855 1 98.94 129 GLU A C 1
ATOM 973 O O . GLU A 1 129 ? 5.355 -9.516 -4.641 1 98.94 129 GLU A O 1
ATOM 978 N N . VAL A 1 130 ? 5.738 -10.828 -6.379 1 98.94 130 VAL A N 1
ATOM 979 C CA . VAL A 1 130 ? 6.129 -11.977 -5.57 1 98.94 130 VAL A CA 1
ATOM 980 C C . VAL A 1 130 ? 7.648 -12.148 -5.609 1 98.94 130 VAL A C 1
ATOM 982 O O . VAL A 1 130 ? 8.234 -12.289 -6.684 1 98.94 130 VAL A O 1
ATOM 985 N N . VAL A 1 131 ? 8.281 -12.211 -4.352 1 98.94 131 VAL A N 1
ATOM 986 C CA . VAL A 1 131 ? 9.711 -11.945 -4.461 1 98.94 131 VAL A CA 1
ATOM 987 C C . VAL A 1 131 ? 10.453 -12.633 -3.312 1 98.94 131 VAL A C 1
ATOM 989 O O . VAL A 1 131 ? 9.953 -12.68 -2.186 1 98.94 131 VAL A O 1
ATOM 992 N N . ARG A 1 132 ? 11.516 -13.203 -3.582 1 98.81 132 ARG A N 1
ATOM 993 C CA . ARG A 1 132 ? 12.578 -13.438 -2.613 1 98.81 132 ARG A CA 1
ATOM 994 C C . ARG A 1 132 ? 13.617 -12.32 -2.668 1 98.81 132 ARG A C 1
ATOM 996 O O . ARG A 1 132 ? 14.406 -12.25 -3.613 1 98.81 132 ARG A O 1
ATOM 1003 N N . ALA A 1 133 ? 13.641 -11.438 -1.744 1 97.56 133 ALA A N 1
ATOM 1004 C CA . ALA A 1 133 ? 14.477 -10.242 -1.724 1 97.56 133 ALA A CA 1
ATOM 1005 C C . ALA A 1 133 ? 15.68 -10.438 -0.799 1 97.56 133 ALA A C 1
ATOM 1007 O O . ALA A 1 133 ? 15.516 -10.688 0.397 1 97.56 133 ALA A O 1
ATOM 1008 N N . PRO A 1 134 ? 16.859 -10.258 -1.331 1 95.19 134 PRO A N 1
ATOM 1009 C CA . PRO A 1 134 ? 18.031 -10.383 -0.465 1 95.19 134 PRO A CA 1
ATOM 1010 C C . PRO A 1 134 ? 18.016 -9.406 0.707 1 95.19 134 PRO A C 1
ATOM 1012 O O . PRO A 1 134 ? 17.656 -8.234 0.532 1 95.19 134 PRO A O 1
ATOM 1015 N N . GLY A 1 135 ? 18.375 -9.898 1.849 1 94.44 135 GLY A N 1
ATOM 1016 C CA . GLY A 1 135 ? 18.469 -9.047 3.021 1 94.44 135 GLY A CA 1
ATOM 1017 C C . GLY A 1 135 ? 17.172 -8.992 3.822 1 94.44 135 GLY A C 1
ATOM 1018 O O . GLY A 1 135 ? 17.172 -8.555 4.977 1 94.44 135 GLY A O 1
ATOM 1019 N N . PHE A 1 136 ? 16.047 -9.383 3.229 1 97.19 136 PHE A N 1
ATOM 1020 C CA . PHE A 1 136 ? 14.773 -9.43 3.936 1 97.19 136 PHE A CA 1
ATOM 1021 C C . PHE A 1 136 ? 14.609 -10.758 4.668 1 97.19 136 PHE A C 1
ATOM 1023 O O . PHE A 1 136 ? 14.961 -11.812 4.137 1 97.19 136 PHE A O 1
ATOM 1030 N N . THR A 1 137 ? 14.18 -10.68 5.867 1 97.5 137 THR A N 1
ATOM 1031 C CA . THR A 1 137 ? 13.797 -11.883 6.598 1 97.5 137 THR A CA 1
ATOM 1032 C C . THR A 1 137 ? 12.281 -11.992 6.707 1 97.5 137 THR A C 1
ATOM 1034 O O . THR A 1 137 ? 11.617 -11.07 7.18 1 97.5 137 THR A O 1
ATOM 1037 N N . VAL A 1 138 ? 11.758 -13.07 6.246 1 97.88 138 VAL A N 1
ATOM 1038 C CA . VAL A 1 138 ? 10.328 -13.32 6.32 1 97.88 138 VAL A CA 1
ATOM 1039 C C . VAL A 1 138 ? 9.992 -14.016 7.641 1 97.88 138 VAL A C 1
ATOM 1041 O O . VAL A 1 138 ? 10.484 -15.117 7.91 1 97.88 138 VAL A O 1
ATOM 1044 N N . GLY A 1 139 ? 9.141 -13.367 8.422 1 96.06 139 GLY A N 1
ATOM 1045 C CA . GLY A 1 139 ? 8.797 -13.914 9.727 1 96.06 139 GLY A CA 1
ATOM 1046 C C . GLY A 1 139 ? 7.617 -14.867 9.68 1 96.06 139 GLY A C 1
ATOM 1047 O O . GLY A 1 139 ? 6.934 -14.969 8.656 1 96.06 139 GLY A O 1
ATOM 1048 N N . ASP A 1 140 ? 7.355 -15.508 10.805 1 94.75 140 ASP A N 1
ATOM 1049 C CA . ASP A 1 140 ? 6.195 -16.391 10.93 1 94.75 140 ASP A CA 1
ATOM 1050 C C . ASP A 1 140 ? 4.914 -15.586 11.125 1 94.75 140 ASP A C 1
ATOM 1052 O O . ASP A 1 140 ? 3.812 -16.125 11.016 1 94.75 140 ASP A O 1
ATOM 1056 N N . ASP A 1 141 ? 5.027 -14.297 11.398 1 94.12 141 ASP A N 1
ATOM 1057 C CA . ASP A 1 141 ? 3.896 -13.406 11.641 1 94.12 141 ASP A CA 1
ATOM 1058 C C . ASP A 1 141 ? 3.426 -12.758 10.344 1 94.12 141 ASP A C 1
ATOM 1060 O O . ASP A 1 141 ? 2.641 -11.805 10.367 1 94.12 141 ASP A O 1
ATOM 1064 N N . ARG A 1 142 ? 3.92 -13.18 9.156 1 96.25 142 ARG A N 1
ATOM 1065 C CA . ARG A 1 142 ? 3.557 -12.734 7.816 1 96.25 142 ARG A CA 1
ATOM 1066 C C . ARG A 1 142 ? 4.25 -11.422 7.469 1 96.25 142 ARG A C 1
ATOM 1068 O O . ARG A 1 142 ? 4.031 -10.867 6.391 1 96.25 142 ARG A O 1
ATOM 1075 N N . LEU A 1 143 ? 5.082 -10.867 8.391 1 97.19 143 LEU A N 1
ATOM 1076 C CA . LEU A 1 143 ? 5.797 -9.617 8.164 1 97.19 143 LEU A CA 1
ATOM 1077 C C . LEU A 1 143 ? 7.254 -9.883 7.797 1 97.19 143 LEU A C 1
ATOM 1079 O O . LEU A 1 143 ? 7.68 -11.039 7.734 1 97.19 143 LEU A O 1
ATOM 1083 N N . VAL A 1 144 ? 7.926 -8.789 7.43 1 98 144 VAL A N 1
ATOM 1084 C CA . VAL A 1 144 ? 9.344 -8.914 7.105 1 98 144 VAL A CA 1
ATOM 1085 C C . VAL A 1 144 ? 10.156 -7.992 8.008 1 98 144 VAL A C 1
ATOM 1087 O O . VAL A 1 144 ? 9.625 -7.039 8.578 1 98 144 VAL A O 1
ATOM 1090 N N . SER A 1 145 ? 11.375 -8.32 8.148 1 96.81 145 SER A N 1
ATOM 1091 C CA . SER A 1 145 ? 12.344 -7.453 8.812 1 96.81 145 SER A CA 1
ATOM 1092 C C . SER A 1 145 ? 13.539 -7.176 7.91 1 96.81 145 SER A C 1
ATOM 1094 O O . SER A 1 145 ? 13.93 -8.023 7.102 1 96.81 145 SER A O 1
ATOM 1096 N N . LEU A 1 146 ? 14 -5.973 7.984 1 96.19 146 LEU A N 1
ATOM 1097 C CA . LEU A 1 146 ? 15.148 -5.504 7.223 1 96.19 146 LEU A CA 1
ATOM 1098 C C . LEU A 1 146 ? 16.281 -5.074 8.156 1 96.19 146 LEU A C 1
ATOM 1100 O O . LEU A 1 146 ? 16.031 -4.605 9.266 1 96.19 146 LEU A O 1
ATOM 1104 N N . PRO A 1 147 ? 17.516 -5.266 7.738 1 93.25 147 PRO A N 1
ATOM 1105 C CA . PRO A 1 147 ? 18.609 -4.688 8.523 1 93.25 147 PRO A CA 1
ATOM 1106 C C . PRO A 1 147 ? 18.625 -3.16 8.477 1 93.25 147 PRO A C 1
ATOM 1108 O O . PRO A 1 147 ? 17.906 -2.557 7.68 1 93.25 147 PRO A O 1
ATOM 1111 N N . ASP A 1 148 ? 19.5 -2.527 9.359 1 91.56 148 ASP A N 1
ATOM 1112 C CA . ASP A 1 148 ? 19.578 -1.07 9.406 1 91.56 148 ASP A CA 1
ATOM 1113 C C . ASP A 1 148 ? 20.266 -0.523 8.148 1 91.56 148 ASP A C 1
ATOM 1115 O O . ASP A 1 148 ? 21.141 -1.168 7.59 1 91.56 148 ASP A O 1
ATOM 1119 N N . MET B 1 1 ? -3.283 -31.031 4.398 1 43.84 1 MET B N 1
ATOM 1120 C CA . MET B 1 1 ? -2.957 -29.719 4.941 1 43.84 1 MET B CA 1
ATOM 1121 C C . MET B 1 1 ? -2.996 -28.656 3.85 1 43.84 1 MET B C 1
ATOM 1123 O O . MET B 1 1 ? -2.537 -28.891 2.73 1 43.84 1 MET B O 1
ATOM 1127 N N . SER B 1 2 ? -3.873 -27.734 3.852 1 57.88 2 SER B N 1
ATOM 1128 C CA . SER B 1 2 ? -4.031 -26.969 2.625 1 57.88 2 SER B CA 1
ATOM 1129 C C . SER B 1 2 ? -2.703 -26.375 2.166 1 57.88 2 SER B C 1
ATOM 1131 O O . SER B 1 2 ? -1.957 -25.812 2.973 1 57.88 2 SER B O 1
ATOM 1133 N N . ASN B 1 3 ? -2.066 -26.938 1.156 1 82.25 3 ASN B N 1
ATOM 1134 C CA . ASN B 1 3 ? -0.8 -26.641 0.5 1 82.25 3 ASN B CA 1
ATOM 1135 C C . ASN B 1 3 ? -0.779 -25.219 -0.044 1 82.25 3 ASN B C 1
ATOM 1137 O O . ASN B 1 3 ? 0.035 -24.891 -0.909 1 82.25 3 ASN B O 1
ATOM 1141 N N . ALA B 1 4 ? -1.725 -24.406 0.506 1 93.31 4 ALA B N 1
ATOM 1142 C CA . ALA B 1 4 ? -1.803 -23.047 -0.031 1 93.31 4 ALA B CA 1
ATOM 1143 C C . ALA B 1 4 ? -0.759 -22.141 0.615 1 93.31 4 ALA B C 1
ATOM 1145 O O . ALA B 1 4 ? -0.493 -22.25 1.814 1 93.31 4 ALA B O 1
ATOM 1146 N N . PRO B 1 5 ? -0.209 -21.312 -0.194 1 97.25 5 PRO B N 1
ATOM 1147 C CA . PRO B 1 5 ? 0.785 -20.391 0.369 1 97.25 5 PRO B CA 1
ATOM 1148 C C . PRO B 1 5 ? 0.202 -19.484 1.445 1 97.25 5 PRO B C 1
ATOM 1150 O O . PRO B 1 5 ? -0.999 -19.188 1.437 1 97.25 5 PRO B O 1
ATOM 1153 N N . THR B 1 6 ? 1.028 -19.047 2.463 1 97.25 6 THR B N 1
ATOM 1154 C CA . THR B 1 6 ? 0.641 -18.047 3.443 1 97.25 6 THR B CA 1
ATOM 1155 C C . THR B 1 6 ? 0.557 -16.672 2.797 1 97.25 6 THR B C 1
ATOM 1157 O O . THR B 1 6 ? 1.547 -16.156 2.258 1 97.25 6 THR B O 1
ATOM 1160 N N . PRO B 1 7 ? -0.645 -16.047 2.795 1 98.38 7 PRO B N 1
ATOM 1161 C CA . PRO B 1 7 ? -0.737 -14.727 2.18 1 98.38 7 PRO B CA 1
ATOM 1162 C C . PRO B 1 7 ? 0.042 -13.664 2.949 1 98.38 7 PRO B C 1
ATOM 1164 O O . PRO B 1 7 ? -0.076 -13.57 4.176 1 98.38 7 PRO B O 1
ATOM 1167 N N . ARG B 1 8 ? 0.846 -12.852 2.252 1 98.62 8 ARG B N 1
ATOM 1168 C CA . ARG B 1 8 ? 1.649 -11.797 2.857 1 98.62 8 ARG B CA 1
ATOM 1169 C C . ARG B 1 8 ? 1.543 -10.5 2.059 1 98.62 8 ARG B C 1
ATOM 1171 O O . ARG B 1 8 ? 1.554 -10.523 0.826 1 98.62 8 ARG B O 1
ATOM 1178 N N . PHE B 1 9 ? 1.292 -9.406 2.688 1 98.88 9 PHE B N 1
ATOM 1179 C CA . PHE B 1 9 ? 1.489 -8.047 2.209 1 98.88 9 PHE B CA 1
ATOM 1180 C C . PHE B 1 9 ? 2.635 -7.371 2.955 1 98.88 9 PHE B C 1
ATOM 1182 O O . PHE B 1 9 ? 2.445 -6.852 4.055 1 98.88 9 PHE B O 1
ATOM 1189 N N . THR B 1 10 ? 3.832 -7.297 2.279 1 98.81 10 THR B N 1
ATOM 1190 C CA . THR B 1 10 ? 5.035 -7.055 3.068 1 98.81 10 THR B CA 1
ATOM 1191 C C . THR B 1 10 ? 5.66 -5.711 2.703 1 98.81 10 THR B C 1
ATOM 1193 O O . THR B 1 10 ? 6.332 -5.09 3.527 1 98.81 10 THR B O 1
ATOM 1196 N N . VAL B 1 11 ? 5.527 -5.281 1.442 1 98.81 11 VAL B N 1
ATOM 1197 C CA . VAL B 1 11 ? 6.094 -4.004 1.013 1 98.81 11 VAL B CA 1
ATOM 1198 C C . VAL B 1 11 ? 5.125 -3.301 0.068 1 98.81 11 VAL B C 1
ATOM 1200 O O . VAL B 1 11 ? 4.539 -3.934 -0.814 1 98.81 11 VAL B O 1
ATOM 1203 N N . LEU B 1 12 ? 4.914 -2.062 0.281 1 98.94 12 LEU B N 1
ATOM 1204 C CA . LEU B 1 12 ? 4.387 -1.165 -0.74 1 98.94 12 LEU B CA 1
ATOM 1205 C C . LEU B 1 12 ? 5.508 -0.352 -1.38 1 98.94 12 LEU B C 1
ATOM 1207 O O . LEU B 1 12 ? 6.164 0.445 -0.706 1 98.94 12 LEU B O 1
ATOM 1211 N N . THR B 1 13 ? 5.73 -0.53 -2.607 1 98.88 13 THR B N 1
ATOM 1212 C CA . THR B 1 13 ? 6.754 0.249 -3.291 1 98.88 13 THR B CA 1
ATOM 1213 C C . THR B 1 13 ? 6.125 1.354 -4.133 1 98.88 13 THR B C 1
ATOM 1215 O O . THR B 1 13 ? 5.227 1.095 -4.938 1 98.88 13 THR B O 1
ATOM 1218 N N . LEU B 1 14 ? 6.539 2.52 -3.896 1 98.88 14 LEU B N 1
ATOM 1219 C CA . LEU B 1 14 ? 6.09 3.707 -4.613 1 98.88 14 LEU B CA 1
ATOM 1220 C C . LEU B 1 14 ? 7.098 4.105 -5.688 1 98.88 14 LEU B C 1
ATOM 1222 O O . LEU B 1 14 ? 8.289 4.25 -5.402 1 98.88 14 LEU B O 1
ATOM 1226 N N . GLY B 1 15 ? 6.621 4.227 -6.914 1 98.75 15 GLY B N 1
ATOM 1227 C CA . GLY B 1 15 ? 7.441 4.828 -7.953 1 98.75 15 GLY B CA 1
ATOM 1228 C C . GLY B 1 15 ? 7.652 6.316 -7.758 1 98.75 15 GLY B C 1
ATOM 1229 O O . GLY B 1 15 ? 6.695 7.062 -7.531 1 98.75 15 GLY B O 1
ATOM 1230 N N . VAL B 1 16 ? 8.852 6.754 -7.867 1 98.69 16 VAL B N 1
ATOM 1231 C CA . VAL B 1 16 ? 9.133 8.172 -7.633 1 98.69 16 VAL B CA 1
ATOM 1232 C C . VAL B 1 16 ? 10.031 8.711 -8.742 1 98.69 16 VAL B C 1
ATOM 1234 O O . VAL B 1 16 ? 10.773 7.953 -9.375 1 98.69 16 VAL B O 1
ATOM 1237 N N . ASN B 1 17 ? 9.992 9.984 -9.023 1 98.12 17 ASN B N 1
ATOM 1238 C CA . ASN B 1 17 ? 10.773 10.617 -10.086 1 98.12 17 ASN B CA 1
ATOM 1239 C C . ASN B 1 17 ? 12.109 11.125 -9.562 1 98.12 17 ASN B C 1
ATOM 1241 O O . ASN B 1 17 ? 13.102 11.141 -10.297 1 98.12 17 ASN B O 1
ATOM 1245 N N . ASP B 1 18 ? 12.195 11.656 -8.391 1 98.56 18 ASP B N 1
ATOM 1246 C CA . ASP B 1 18 ? 13.391 12.188 -7.734 1 98.56 18 ASP B CA 1
ATOM 1247 C C . ASP B 1 18 ? 13.625 11.492 -6.395 1 98.56 18 ASP B C 1
ATOM 1249 O O . ASP B 1 18 ? 13.047 11.875 -5.379 1 98.56 18 ASP B O 1
ATOM 1253 N N . MET B 1 19 ? 14.562 10.523 -6.406 1 98.62 19 MET B N 1
ATOM 1254 C CA . MET B 1 19 ? 14.812 9.688 -5.238 1 98.62 19 MET B CA 1
ATOM 1255 C C . MET B 1 19 ? 15.234 10.539 -4.043 1 98.62 19 MET B C 1
ATOM 1257 O O . MET B 1 19 ? 14.734 10.359 -2.936 1 98.62 19 MET B O 1
ATOM 1261 N N . ARG B 1 20 ? 16.109 11.422 -4.246 1 98.25 20 ARG B N 1
ATOM 1262 C CA . ARG B 1 20 ? 16.625 12.242 -3.148 1 98.25 20 ARG B CA 1
ATOM 1263 C C . ARG B 1 20 ? 15.492 13.047 -2.506 1 98.25 20 ARG B C 1
ATOM 1265 O O . ARG B 1 20 ? 15.359 13.07 -1.279 1 98.25 20 ARG B O 1
ATOM 1272 N N . ALA B 1 21 ? 14.703 13.734 -3.295 1 98.56 21 ALA B N 1
ATOM 1273 C CA . ALA B 1 21 ? 13.594 14.539 -2.797 1 98.56 21 ALA B CA 1
ATOM 1274 C C . ALA B 1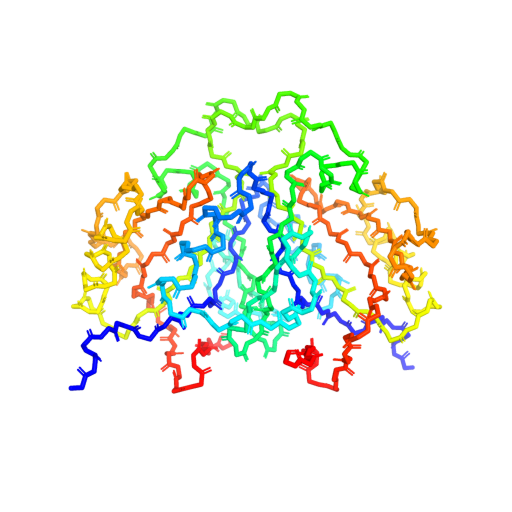 21 ? 12.578 13.68 -2.053 1 98.56 21 ALA B C 1
ATOM 1276 O O . ALA B 1 21 ? 12.086 14.062 -0.99 1 98.56 21 ALA B O 1
ATOM 1277 N N . SER B 1 22 ? 12.242 12.523 -2.629 1 98.81 22 SER B N 1
ATOM 1278 C CA . SER B 1 22 ? 11.25 11.648 -2.014 1 98.81 22 SER B CA 1
ATOM 1279 C C . SER B 1 22 ? 11.766 11.062 -0.706 1 98.81 22 SER B C 1
ATOM 1281 O O . SER B 1 22 ? 11.023 10.969 0.277 1 98.81 22 SER B O 1
ATOM 1283 N N . ILE B 1 23 ? 13.008 10.633 -0.71 1 98.75 23 ILE B N 1
ATOM 1284 C CA . ILE B 1 23 ? 13.602 10.125 0.52 1 98.75 23 ILE B CA 1
ATOM 1285 C C . ILE B 1 23 ? 13.523 11.195 1.61 1 98.75 23 ILE B C 1
ATOM 1287 O O . ILE B 1 23 ? 13.094 10.914 2.73 1 98.75 23 ILE B O 1
ATOM 1291 N N . ALA B 1 24 ? 13.898 12.398 1.293 1 98.56 24 ALA B N 1
ATOM 1292 C CA . ALA B 1 24 ? 13.859 13.5 2.252 1 98.56 24 ALA B CA 1
ATOM 1293 C C . ALA B 1 24 ? 12.445 13.734 2.768 1 98.56 24 ALA B C 1
ATOM 1295 O O . ALA B 1 24 ? 12.242 13.992 3.957 1 98.56 24 ALA B O 1
ATOM 1296 N N . PHE B 1 25 ? 11.5 13.656 1.892 1 98.88 25 PHE B N 1
ATOM 1297 C CA . PHE B 1 25 ? 10.102 13.859 2.256 1 98.88 25 PHE B CA 1
ATOM 1298 C C . PHE B 1 25 ? 9.656 12.828 3.287 1 98.88 25 PHE B C 1
ATOM 1300 O O . PHE B 1 25 ? 9.156 13.188 4.355 1 98.88 25 PHE B O 1
ATOM 1307 N N . TYR B 1 26 ? 9.828 11.555 3.064 1 98.81 26 TYR B N 1
ATOM 1308 C CA . TYR B 1 26 ? 9.344 10.5 3.947 1 98.81 26 TYR B CA 1
ATOM 1309 C C . TYR B 1 26 ? 10.117 10.492 5.258 1 98.81 26 TYR B C 1
ATOM 1311 O O . TYR B 1 26 ? 9.555 10.203 6.316 1 98.81 26 TYR B O 1
ATOM 1319 N N . GLU B 1 27 ? 11.445 10.836 5.176 1 98.44 27 GLU B N 1
ATOM 1320 C CA . GLU B 1 27 ? 12.188 11.016 6.418 1 98.44 27 GLU B CA 1
ATOM 1321 C C . GLU B 1 27 ? 11.617 12.164 7.242 1 98.44 27 GLU B C 1
ATOM 1323 O O . GLU B 1 27 ? 11.523 12.078 8.469 1 98.44 27 GLU B O 1
ATOM 1328 N N . SER B 1 28 ? 11.227 13.219 6.539 1 98.62 28 SER B N 1
ATOM 1329 C CA . SER B 1 28 ? 10.703 14.383 7.238 1 98.62 28 SER B CA 1
ATOM 1330 C C . SER B 1 28 ? 9.367 14.07 7.91 1 98.62 28 SER B C 1
ATOM 1332 O O . SER B 1 28 ? 8.984 14.727 8.883 1 98.62 28 SER B O 1
ATOM 1334 N N . LEU B 1 29 ? 8.609 13.117 7.391 1 98.56 29 LEU B N 1
ATOM 1335 C CA . LEU B 1 29 ? 7.348 12.703 7.996 1 98.56 29 LEU B CA 1
ATOM 1336 C C . LEU B 1 29 ? 7.598 11.844 9.234 1 98.56 29 LEU B C 1
ATOM 1338 O O . LEU B 1 29 ? 6.66 11.531 9.977 1 98.56 29 LEU B O 1
ATOM 1342 N N . GLY B 1 30 ? 8.805 11.383 9.43 1 97.94 30 GLY B N 1
ATOM 1343 C CA . GLY B 1 30 ? 9.156 10.672 10.648 1 97.94 30 GLY B CA 1
ATOM 1344 C C . GLY B 1 30 ? 9.352 9.18 10.438 1 97.94 30 GLY B C 1
ATOM 1345 O O . GLY B 1 30 ? 9.586 8.438 11.391 1 97.94 30 GLY B O 1
ATOM 1346 N N . PHE B 1 31 ? 9.258 8.734 9.188 1 98.06 31 PHE B N 1
ATOM 1347 C CA . PHE B 1 31 ? 9.516 7.32 8.922 1 98.06 31 PHE B CA 1
ATOM 1348 C C . PHE B 1 31 ? 11 7.016 9.008 1 98.06 31 PHE B C 1
ATOM 1350 O O . PHE B 1 31 ? 11.828 7.809 8.555 1 98.06 31 PHE B O 1
ATOM 1357 N N . THR B 1 32 ? 11.32 5.891 9.555 1 97.06 32 THR B N 1
ATOM 1358 C CA . THR B 1 32 ? 12.711 5.508 9.758 1 97.06 32 THR B CA 1
ATOM 1359 C C . THR B 1 32 ? 13.258 4.77 8.539 1 97.06 32 THR B C 1
ATOM 1361 O O . THR B 1 32 ? 12.695 3.756 8.117 1 97.06 32 THR B O 1
ATOM 1364 N N . ARG B 1 33 ? 14.352 5.234 8.062 1 97.38 33 ARG B N 1
ATOM 1365 C CA . ARG B 1 33 ? 15.016 4.621 6.914 1 97.38 33 ARG B CA 1
ATOM 1366 C C . ARG B 1 33 ? 15.789 3.371 7.332 1 97.38 33 ARG B C 1
ATOM 1368 O O . ARG B 1 33 ? 16.438 3.357 8.375 1 97.38 33 ARG B O 1
ATOM 1375 N N . LYS B 1 34 ? 15.68 2.342 6.52 1 97 34 LYS B N 1
ATOM 1376 C CA . LYS B 1 34 ? 16.406 1.087 6.688 1 97 34 LYS B CA 1
ATOM 1377 C C . LYS B 1 34 ? 17.281 0.79 5.473 1 97 34 LYS B C 1
ATOM 1379 O O . LYS B 1 34 ? 17.156 1.442 4.438 1 97 34 LYS B O 1
ATOM 1384 N N . MET B 1 35 ? 18.25 -0.173 5.648 1 94.94 35 MET B N 1
ATOM 1385 C CA . MET B 1 35 ? 19.141 -0.605 4.574 1 94.94 35 MET B CA 1
ATOM 1386 C C . MET B 1 35 ? 19.766 0.594 3.873 1 94.94 35 MET B C 1
ATOM 1388 O O . MET B 1 35 ? 19.719 0.704 2.648 1 94.94 35 MET B O 1
ATOM 1392 N N . ARG B 1 36 ? 20.344 1.468 4.574 1 93.69 36 ARG B N 1
ATOM 1393 C CA . ARG B 1 36 ? 20.875 2.734 4.082 1 93.69 36 ARG B CA 1
ATOM 1394 C C . ARG B 1 36 ? 22.031 2.504 3.109 1 93.69 36 ARG B C 1
ATOM 1396 O O . ARG B 1 36 ? 22.359 3.383 2.311 1 93.69 36 ARG B O 1
ATOM 1403 N N . ALA B 1 37 ? 22.531 1.325 3.139 1 89.94 37 ALA B N 1
ATOM 1404 C CA . ALA B 1 37 ? 23.641 0.995 2.26 1 89.94 37 ALA B CA 1
ATOM 1405 C C . ALA B 1 37 ? 23.219 1.029 0.795 1 89.94 37 ALA B C 1
ATOM 1407 O O . ALA B 1 37 ? 24.062 1.123 -0.1 1 89.94 37 ALA B O 1
ATOM 1408 N N . THR B 1 38 ? 21.969 1.019 0.524 1 91.25 38 THR B N 1
ATOM 1409 C CA . THR B 1 38 ? 21.453 1.061 -0.842 1 91.25 38 THR B CA 1
ATOM 1410 C C . THR B 1 38 ? 21.578 2.467 -1.421 1 91.25 38 THR B C 1
ATOM 1412 O O . THR B 1 38 ? 21.406 2.664 -2.627 1 91.25 38 THR B O 1
ATOM 1415 N N . GLY B 1 39 ? 21.859 3.424 -0.597 1 92.94 39 GLY B N 1
ATOM 1416 C CA . GLY B 1 39 ? 21.953 4.797 -1.069 1 92.94 39 GLY B CA 1
ATOM 1417 C C . GLY B 1 39 ? 20.641 5.324 -1.631 1 92.94 39 GLY B C 1
ATOM 1418 O O . GLY B 1 39 ? 19.609 5.277 -0.962 1 92.94 39 GLY B O 1
ATOM 1419 N N . GLU B 1 40 ? 20.75 5.746 -2.898 1 94.94 40 GLU B N 1
ATOM 1420 C CA . GLU B 1 40 ? 19.562 6.316 -3.525 1 94.94 40 GLU B CA 1
ATOM 1421 C C . GLU B 1 40 ? 19.031 5.41 -4.629 1 94.94 40 GLU B C 1
ATOM 1423 O O . GLU B 1 40 ? 18.188 5.824 -5.43 1 94.94 40 GLU B O 1
ATOM 1428 N N . GLU B 1 41 ? 19.547 4.211 -4.727 1 95.75 41 GLU B N 1
ATOM 1429 C CA . GLU B 1 41 ? 19.062 3.262 -5.727 1 95.75 41 GLU B CA 1
ATOM 1430 C C . GLU B 1 41 ? 17.656 2.781 -5.391 1 95.75 41 GLU B C 1
ATOM 1432 O O . GLU B 1 41 ? 16.812 2.637 -6.281 1 95.75 41 GLU B O 1
ATOM 1437 N N . VAL B 1 42 ? 17.469 2.51 -4.199 1 97.62 42 VAL B N 1
ATOM 1438 C CA . VAL B 1 42 ? 16.203 2.133 -3.582 1 97.62 42 VAL B CA 1
ATOM 1439 C C . VAL B 1 42 ? 16.203 2.543 -2.109 1 97.62 42 VAL B C 1
ATOM 1441 O O . VAL B 1 42 ? 17.266 2.639 -1.487 1 97.62 42 VAL B O 1
ATOM 1444 N N . ALA B 1 43 ? 15.062 2.896 -1.566 1 98.38 43 ALA B N 1
ATOM 1445 C CA . ALA B 1 43 ? 14.945 3.248 -0.153 1 98.38 43 ALA B CA 1
ATOM 1446 C C . ALA B 1 43 ? 13.812 2.48 0.513 1 98.38 43 ALA B C 1
ATOM 1448 O O . ALA B 1 43 ? 12.75 2.285 -0.087 1 98.38 43 ALA B O 1
ATOM 1449 N N . PHE B 1 44 ? 14.031 2.07 1.723 1 98.62 44 PHE B N 1
ATOM 1450 C CA . PHE B 1 44 ? 13.023 1.366 2.506 1 98.62 44 PHE B CA 1
ATOM 1451 C C . PHE B 1 44 ? 12.773 2.072 3.836 1 98.62 44 PHE B C 1
ATOM 1453 O O . PHE B 1 44 ? 13.719 2.541 4.477 1 98.62 44 PHE B O 1
ATOM 1460 N N . PHE B 1 45 ? 11.523 2.133 4.227 1 98.62 45 PHE B N 1
ATOM 1461 C CA . PHE B 1 45 ? 11.133 2.783 5.473 1 98.62 45 PHE B CA 1
ATOM 1462 C C . PHE B 1 45 ? 10.352 1.824 6.359 1 98.62 45 PHE B C 1
ATOM 1464 O O . PHE B 1 45 ? 9.406 1.176 5.898 1 98.62 45 PHE B O 1
ATOM 1471 N N . ASP B 1 46 ? 10.734 1.759 7.539 1 96.56 46 ASP B N 1
ATOM 1472 C CA . ASP B 1 46 ? 10.062 0.957 8.555 1 96.56 46 ASP B CA 1
ATOM 1473 C C . ASP B 1 46 ? 8.781 1.642 9.031 1 96.56 46 ASP B C 1
ATOM 1475 O O . ASP B 1 46 ? 8.805 2.814 9.414 1 96.56 46 ASP B O 1
ATOM 1479 N N . THR B 1 47 ? 7.652 0.921 8.992 1 97.12 47 THR B N 1
ATOM 1480 C CA . THR B 1 47 ? 6.375 1.481 9.422 1 97.12 47 THR B CA 1
ATOM 1481 C C . THR B 1 47 ? 5.844 0.74 10.648 1 97.12 47 THR B C 1
ATOM 1483 O O . THR B 1 47 ? 4.773 1.075 11.164 1 97.12 47 THR B O 1
ATOM 1486 N N . GLY B 1 48 ? 6.543 -0.277 11.148 1 94.12 48 GLY B N 1
ATOM 1487 C CA . GLY B 1 48 ? 6.055 -1.17 12.188 1 94.12 48 GLY B CA 1
ATOM 1488 C C . GLY B 1 48 ? 5.266 -2.344 11.641 1 94.12 48 GLY B C 1
ATOM 1489 O O . GLY B 1 48 ? 5 -3.311 12.359 1 94.12 48 GLY B O 1
ATOM 1490 N N . GLY B 1 49 ? 4.859 -2.352 10.406 1 95.88 49 GLY B N 1
ATOM 1491 C CA . GLY B 1 49 ? 4.16 -3.391 9.672 1 95.88 49 GLY B CA 1
ATOM 1492 C C . GLY B 1 49 ? 4.695 -3.588 8.266 1 95.88 49 GLY B C 1
ATOM 1493 O O . GLY B 1 49 ? 5.875 -3.9 8.086 1 95.88 49 GLY B O 1
ATOM 1494 N N . THR B 1 50 ? 3.869 -3.32 7.27 1 98.06 50 THR B N 1
ATOM 1495 C CA . THR B 1 50 ? 4.289 -3.355 5.875 1 98.06 50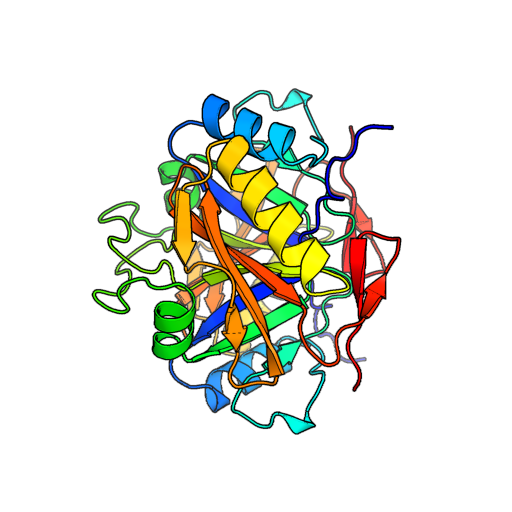 THR B CA 1
ATOM 1496 C C . THR B 1 50 ? 5.305 -2.252 5.586 1 98.06 50 THR B C 1
ATOM 1498 O O . THR B 1 50 ? 5.105 -1.102 5.98 1 98.06 50 THR B O 1
ATOM 1501 N N . VAL B 1 51 ? 6.367 -2.58 4.957 1 98.62 51 VAL B N 1
ATOM 1502 C CA . VAL B 1 51 ? 7.438 -1.645 4.633 1 98.62 51 VAL B CA 1
ATOM 1503 C C . VAL B 1 51 ? 7.008 -0.737 3.484 1 98.62 51 VAL B C 1
ATOM 1505 O O . VAL B 1 51 ? 6.324 -1.181 2.559 1 98.62 51 VAL B O 1
ATOM 1508 N N . ILE B 1 52 ? 7.383 0.532 3.555 1 98.88 52 ILE B N 1
ATOM 1509 C CA . ILE B 1 52 ? 7.277 1.398 2.385 1 98.88 52 ILE B CA 1
ATOM 1510 C C . ILE B 1 52 ? 8.602 1.402 1.625 1 98.88 52 ILE B C 1
ATOM 1512 O O . ILE B 1 52 ? 9.664 1.629 2.213 1 98.88 52 ILE B O 1
ATOM 1516 N N . GLY B 1 53 ? 8.609 1.096 0.39 1 98.81 53 GLY B N 1
ATOM 1517 C CA . GLY B 1 53 ? 9.75 1.238 -0.496 1 98.81 53 GLY B CA 1
ATOM 1518 C C . GLY B 1 53 ? 9.602 2.385 -1.479 1 98.81 53 GLY B C 1
ATOM 1519 O O . GLY B 1 53 ? 8.492 2.715 -1.896 1 98.81 53 GLY B O 1
ATOM 1520 N N . LEU B 1 54 ? 10.672 3.012 -1.803 1 98.88 54 LEU B N 1
ATOM 1521 C CA . LEU B 1 54 ? 10.766 3.959 -2.908 1 98.88 54 LEU B CA 1
ATOM 1522 C C . LEU B 1 54 ? 11.688 3.432 -4 1 98.88 54 LEU B C 1
ATOM 1524 O O . LEU B 1 54 ? 12.75 2.873 -3.707 1 98.88 54 LEU B O 1
ATOM 1528 N N . PHE B 1 55 ? 11.289 3.549 -5.168 1 98.81 55 PHE B N 1
ATOM 1529 C CA . PHE B 1 55 ? 12.047 3.092 -6.328 1 98.81 55 PHE B CA 1
ATOM 1530 C C . PHE B 1 55 ? 11.766 3.971 -7.539 1 98.81 55 PHE B C 1
ATOM 1532 O O . PHE B 1 55 ? 10.648 4.469 -7.703 1 98.81 55 PHE B O 1
ATOM 1539 N N . PRO B 1 56 ? 12.805 4.227 -8.406 1 98.69 56 PRO B N 1
ATOM 1540 C CA . PRO B 1 56 ? 12.5 5.039 -9.586 1 98.69 56 PRO B CA 1
ATOM 1541 C C . PRO B 1 56 ? 11.297 4.516 -10.367 1 98.69 56 PRO B C 1
ATOM 1543 O O . PRO B 1 56 ? 11.227 3.324 -10.68 1 98.69 56 PRO B O 1
ATOM 1546 N N . TRP B 1 57 ? 10.445 5.453 -10.703 1 98.38 57 TRP B N 1
ATOM 1547 C CA . TRP B 1 57 ? 9.148 5.113 -11.289 1 98.38 57 TRP B CA 1
ATOM 1548 C C . TRP B 1 57 ? 9.328 4.266 -12.539 1 98.38 57 TRP B C 1
ATOM 1550 O O . TRP B 1 57 ? 8.703 3.211 -12.672 1 98.38 57 TRP B O 1
ATOM 1560 N N . HIS B 1 58 ? 10.188 4.676 -13.453 1 98.12 58 HIS B N 1
ATOM 1561 C CA . HIS B 1 58 ? 10.352 3.982 -14.727 1 98.12 58 HIS B CA 1
ATOM 1562 C C . HIS B 1 58 ? 10.953 2.596 -14.531 1 98.12 58 HIS B C 1
ATOM 1564 O O . HIS B 1 58 ? 10.641 1.665 -15.273 1 98.12 58 HIS B O 1
ATOM 1570 N N . LEU B 1 59 ? 11.805 2.393 -13.555 1 98.31 59 LEU B N 1
ATOM 1571 C CA . LEU B 1 59 ? 12.398 1.089 -13.281 1 98.31 59 LEU B CA 1
ATOM 1572 C C . LEU B 1 59 ? 11.383 0.153 -12.641 1 98.31 59 LEU B C 1
ATOM 1574 O O . LEU B 1 59 ? 11.383 -1.051 -12.906 1 98.31 59 LEU B O 1
ATOM 1578 N N . LEU B 1 60 ? 10.547 0.729 -11.773 1 98.5 60 LEU B N 1
ATOM 1579 C CA . LEU B 1 60 ? 9.492 -0.074 -11.156 1 98.5 60 LEU B CA 1
ATOM 1580 C C . LEU B 1 60 ? 8.5 -0.559 -12.211 1 98.5 60 LEU B C 1
ATOM 1582 O O . LEU B 1 60 ? 8.086 -1.72 -12.188 1 98.5 60 LEU B O 1
ATOM 1586 N N . ALA B 1 61 ? 8.125 0.343 -13.102 1 98.56 61 ALA B N 1
ATOM 1587 C CA . ALA B 1 61 ? 7.258 -0.038 -14.219 1 98.56 61 ALA B CA 1
ATOM 1588 C C . ALA B 1 61 ? 7.883 -1.162 -15.039 1 98.56 61 ALA B C 1
ATOM 1590 O O . ALA B 1 61 ? 7.211 -2.141 -15.375 1 98.56 61 ALA B O 1
ATOM 1591 N N . ALA B 1 62 ? 9.148 -1.062 -15.336 1 98.12 62 ALA B N 1
ATOM 1592 C CA . ALA B 1 62 ? 9.867 -2.078 -16.109 1 98.12 62 ALA B CA 1
ATOM 1593 C C . ALA B 1 62 ? 9.898 -3.408 -15.359 1 98.12 62 ALA B C 1
ATOM 1595 O O . ALA B 1 62 ? 9.703 -4.469 -15.961 1 98.12 62 ALA B O 1
ATOM 1596 N N . ASP B 1 63 ? 10.141 -3.344 -14.078 1 98 63 ASP B N 1
ATOM 1597 C CA . ASP B 1 63 ? 10.156 -4.551 -13.258 1 98 63 ASP B CA 1
ATOM 1598 C C . ASP B 1 63 ? 8.828 -5.301 -13.352 1 98 63 ASP B C 1
ATOM 1600 O O . ASP B 1 63 ? 8.805 -6.531 -13.383 1 98 63 ASP B O 1
ATOM 1604 N N . ALA B 1 64 ? 7.746 -4.562 -13.367 1 98.25 64 ALA B N 1
ATOM 1605 C CA . ALA B 1 64 ? 6.406 -5.141 -13.414 1 98.25 64 ALA B CA 1
ATOM 1606 C C . ALA B 1 64 ? 6.016 -5.492 -14.852 1 98.25 64 ALA B C 1
ATOM 1608 O O . ALA B 1 64 ? 4.93 -6.027 -15.086 1 98.25 64 ALA B O 1
ATOM 1609 N N . ALA B 1 65 ? 6.855 -5.141 -15.828 1 98.31 65 ALA B N 1
ATOM 1610 C CA . ALA B 1 65 ? 6.586 -5.344 -17.25 1 98.31 65 ALA B CA 1
ATOM 1611 C C . ALA B 1 65 ? 5.344 -4.57 -17.688 1 98.31 65 ALA B C 1
ATOM 1613 O O . ALA B 1 65 ? 4.512 -5.098 -18.422 1 98.31 65 ALA B O 1
ATOM 1614 N N . LEU B 1 66 ? 5.203 -3.387 -17.188 1 98.25 66 LEU B N 1
ATOM 1615 C CA . LEU B 1 66 ? 4.125 -2.479 -17.562 1 98.25 66 LEU B CA 1
ATOM 1616 C C . LEU B 1 66 ? 4.688 -1.214 -18.203 1 98.25 66 LEU B C 1
ATOM 1618 O O . LEU B 1 66 ? 5.816 -0.817 -17.922 1 98.25 66 LEU B O 1
ATOM 1622 N N . PRO B 1 67 ? 3.904 -0.604 -19.031 1 97.38 67 PRO B N 1
ATOM 1623 C CA . PRO B 1 67 ? 4.398 0.625 -19.672 1 97.38 67 PRO B CA 1
ATOM 1624 C C . PRO B 1 67 ? 4.547 1.774 -18.672 1 97.38 67 PRO B C 1
ATOM 1626 O O . PRO B 1 67 ? 3.639 2.037 -17.875 1 97.38 67 PRO B O 1
ATOM 1629 N N . ASP B 1 68 ? 5.656 2.426 -18.672 1 95.56 68 ASP B N 1
ATOM 1630 C CA . ASP B 1 68 ? 5.941 3.578 -17.828 1 95.56 68 ASP B CA 1
ATOM 1631 C C . ASP B 1 68 ? 5.102 4.785 -18.234 1 95.56 68 ASP B C 1
ATOM 1633 O O . ASP B 1 68 ? 4.707 5.59 -17.391 1 95.56 68 ASP B O 1
ATOM 1637 N N . LYS B 1 69 ? 4.809 4.902 -19.484 1 93.69 69 LYS B N 1
ATOM 1638 C CA . LYS B 1 69 ? 4.039 6.016 -20.031 1 93.69 69 LYS B CA 1
ATOM 1639 C C . LYS B 1 69 ? 2.809 5.516 -20.781 1 93.69 69 LYS B C 1
ATOM 1641 O O . LYS B 1 69 ? 2.85 4.461 -21.422 1 93.69 69 LYS B O 1
ATOM 1646 N N . PRO B 1 70 ? 1.719 6.348 -20.828 1 93.19 70 PRO B N 1
ATOM 1647 C CA . PRO B 1 70 ? 1.624 7.59 -20.062 1 93.19 70 PRO B CA 1
ATOM 1648 C C . PRO B 1 70 ? 1.453 7.348 -18.562 1 93.19 70 PRO B C 1
ATOM 1650 O O . PRO B 1 70 ? 0.84 6.355 -18.156 1 93.19 70 PRO B O 1
ATOM 1653 N N . ARG B 1 71 ? 2.002 8.203 -17.781 1 93.12 71 ARG B N 1
ATOM 1654 C CA . ARG B 1 71 ? 1.765 8.164 -16.328 1 93.12 71 ARG B CA 1
ATOM 1655 C C . ARG B 1 71 ? 0.347 8.617 -16 1 93.12 71 ARG B C 1
ATOM 1657 O O . ARG B 1 71 ? -0.285 9.328 -16.797 1 93.12 71 ARG B O 1
ATOM 1664 N N . PRO B 1 72 ? -0.088 8.172 -14.844 1 91.06 72 PRO B N 1
ATOM 1665 C CA . PRO B 1 72 ? -1.453 8.578 -14.5 1 91.06 72 PRO B CA 1
ATOM 1666 C C . PRO B 1 72 ? -1.611 10.094 -14.398 1 91.06 72 PRO B C 1
ATOM 1668 O O . PRO B 1 72 ? -0.782 10.758 -13.773 1 91.06 72 PRO B O 1
ATOM 1671 N N . ALA B 1 73 ? -2.678 10.609 -14.945 1 88.44 73 ALA B N 1
ATOM 1672 C CA . ALA B 1 73 ? -2.986 12.031 -14.906 1 88.44 73 ALA B CA 1
ATOM 1673 C C . ALA B 1 73 ? -3.936 12.352 -13.75 1 88.44 73 ALA B C 1
ATOM 1675 O O . ALA B 1 73 ? -4.07 13.516 -13.352 1 88.44 73 ALA B O 1
ATOM 1676 N N . GLY B 1 74 ? -4.602 11.414 -13.234 1 91.94 74 GLY B N 1
ATOM 1677 C CA . GLY B 1 74 ? -5.531 11.562 -12.125 1 91.94 74 GLY B CA 1
ATOM 1678 C C . GLY B 1 74 ? -5.246 10.617 -10.977 1 91.94 74 GLY B C 1
ATOM 1679 O O . GLY B 1 74 ? -4.105 10.516 -10.516 1 91.94 74 GLY B O 1
ATOM 1680 N N . PHE B 1 75 ? -6.316 10.094 -10.508 1 97.5 75 PHE B N 1
ATOM 1681 C CA . PHE B 1 75 ? -6.219 9.156 -9.398 1 97.5 75 PHE B CA 1
ATOM 1682 C C . PHE B 1 75 ? -5.461 7.898 -9.812 1 97.5 75 PHE B C 1
ATOM 1684 O O . PHE B 1 75 ? -5.711 7.344 -10.883 1 97.5 75 PHE B O 1
ATOM 1691 N N . HIS B 1 76 ? -4.484 7.414 -9 1 97.31 76 HIS B N 1
ATOM 1692 C CA . HIS B 1 76 ? -3.588 6.309 -9.312 1 97.31 76 HIS B CA 1
ATOM 1693 C C . HIS B 1 76 ? -4.258 4.961 -9.062 1 97.31 76 HIS B C 1
ATOM 1695 O O . HIS B 1 76 ? -3.725 3.918 -9.445 1 97.31 76 HIS B O 1
ATOM 1701 N N . GLY B 1 77 ? -5.402 4.98 -8.375 1 98.06 77 GLY B N 1
ATOM 1702 C CA . GLY B 1 77 ? -6.09 3.734 -8.078 1 98.06 77 GLY B CA 1
ATOM 1703 C C . GLY B 1 77 ? -5.875 3.264 -6.652 1 98.06 77 GLY B C 1
ATOM 1704 O O . GLY B 1 77 ? -6.426 2.24 -6.242 1 98.06 77 GLY B O 1
ATOM 1705 N N . VAL B 1 78 ? -5.059 4.035 -5.875 1 98.69 78 VAL B N 1
ATOM 1706 C CA . VAL B 1 78 ? -4.801 3.609 -4.504 1 98.69 78 VAL B CA 1
ATOM 1707 C C . VAL B 1 78 ? -4.719 4.828 -3.59 1 98.69 78 VAL B C 1
ATOM 1709 O O . VAL B 1 78 ? -4.379 5.926 -4.039 1 98.69 78 VAL B O 1
ATOM 1712 N N . SER B 1 79 ? -5.051 4.668 -2.354 1 98.75 79 SER B N 1
ATOM 1713 C CA . SER B 1 79 ? -4.719 5.617 -1.294 1 98.75 79 SER B CA 1
ATOM 1714 C C . SER B 1 79 ? -4 4.926 -0.139 1 98.75 79 SER B C 1
ATOM 1716 O O . SER B 1 79 ? -4.211 3.738 0.107 1 98.75 79 SER B O 1
ATOM 1718 N N . ILE B 1 80 ? -3.086 5.605 0.485 1 98.94 80 ILE B N 1
ATOM 1719 C CA . ILE B 1 80 ? -2.305 5.176 1.642 1 98.94 80 ILE B CA 1
ATOM 1720 C C . ILE B 1 80 ? -2.816 5.883 2.896 1 98.94 80 ILE B C 1
ATOM 1722 O O . ILE B 1 80 ? -2.957 7.105 2.916 1 98.94 80 ILE B O 1
ATOM 1726 N N . ALA B 1 81 ? -3.021 5.148 3.977 1 98.88 81 ALA B N 1
ATOM 1727 C CA . ALA B 1 81 ? -3.721 5.793 5.086 1 98.88 81 ALA B CA 1
ATOM 1728 C C . ALA B 1 81 ? -2.805 5.949 6.297 1 98.88 81 ALA B C 1
ATOM 1730 O O . ALA B 1 81 ? -1.998 5.066 6.59 1 98.88 81 ALA B O 1
ATOM 1731 N N . TRP B 1 82 ? -2.91 7.016 6.938 1 98.88 82 TRP B N 1
ATOM 1732 C CA . TRP B 1 82 ? -2.428 7.375 8.266 1 98.88 82 TRP B CA 1
ATOM 1733 C C . TRP B 1 82 ? -3.588 7.539 9.242 1 98.88 82 TRP B C 1
ATOM 1735 O O . TRP B 1 82 ? -4.18 8.617 9.344 1 98.88 82 TRP B O 1
ATOM 1745 N N . ASN B 1 83 ? -3.916 6.449 9.984 1 98.81 83 ASN B N 1
ATOM 1746 C CA . ASN B 1 83 ? -5.023 6.516 10.93 1 98.81 83 ASN B CA 1
ATOM 1747 C C . ASN B 1 83 ? -4.633 7.277 12.195 1 98.81 83 ASN B C 1
ATOM 1749 O O . ASN B 1 83 ? -3.521 7.125 12.703 1 98.81 83 ASN B O 1
ATOM 1753 N N . CYS B 1 84 ? -5.543 7.984 12.664 1 98.75 84 CYS B N 1
ATOM 1754 C CA . CYS B 1 84 ? -5.387 8.82 13.852 1 98.75 84 CYS B CA 1
ATOM 1755 C C . CYS B 1 84 ? -6.383 8.43 14.93 1 98.75 84 CYS B C 1
ATOM 1757 O O . CYS B 1 84 ? -7.363 7.73 14.656 1 98.75 84 CYS B O 1
ATOM 1759 N N . ARG B 1 85 ? -6.152 8.883 16.156 1 97.94 85 ARG B N 1
ATOM 1760 C CA . ARG B 1 85 ? -6.961 8.484 17.297 1 97.94 85 ARG B CA 1
ATOM 1761 C C . ARG B 1 85 ? -8.211 9.359 17.422 1 97.94 85 ARG B C 1
ATOM 1763 O O . ARG B 1 85 ? -9.227 8.922 17.953 1 97.94 85 ARG B O 1
ATOM 1770 N N . ASP B 1 86 ? -8.102 10.562 16.984 1 98.12 86 ASP B N 1
ATOM 1771 C CA . ASP B 1 86 ? -9.219 11.492 17.047 1 98.12 86 ASP B CA 1
ATOM 1772 C C . ASP B 1 86 ? -9.086 12.578 15.977 1 98.12 86 ASP B C 1
ATOM 1774 O O . ASP B 1 86 ? -8.125 12.586 15.203 1 98.12 86 ASP B O 1
ATOM 1778 N N . ASP B 1 87 ? -10.125 13.445 15.93 1 98.69 87 ASP B N 1
ATOM 1779 C CA . ASP B 1 87 ? -10.188 14.461 14.883 1 98.69 87 ASP B CA 1
ATOM 1780 C C . ASP B 1 87 ? -9.031 15.453 15.016 1 98.69 87 ASP B C 1
ATOM 1782 O O . ASP B 1 87 ? -8.461 15.891 14.016 1 98.69 87 ASP B O 1
ATOM 1786 N N . ALA B 1 88 ? -8.695 15.82 16.172 1 98.38 88 ALA B N 1
ATOM 1787 C CA . ALA B 1 88 ? -7.613 16.766 16.406 1 98.38 88 ALA B CA 1
ATOM 1788 C C . ALA B 1 88 ? -6.289 16.234 15.859 1 98.38 88 ALA B C 1
ATOM 1790 O O . ALA B 1 88 ? -5.484 17 15.312 1 98.38 88 ALA B O 1
ATOM 1791 N N . GLU B 1 89 ? -6.059 14.961 16.031 1 98.56 89 GLU B N 1
ATOM 1792 C CA . GLU B 1 89 ? -4.844 14.352 15.5 1 98.56 89 GLU B CA 1
ATOM 1793 C C . GLU B 1 89 ? -4.84 14.391 13.969 1 98.56 89 GLU B C 1
ATOM 1795 O O . GLU B 1 89 ? -3.791 14.594 13.352 1 98.56 89 GLU B O 1
ATOM 1800 N N . VAL B 1 90 ? -5.988 14.164 13.352 1 98.88 90 VAL B N 1
ATOM 1801 C CA . VAL B 1 90 ? -6.086 14.281 11.898 1 98.88 90 VAL B CA 1
ATOM 1802 C C . VAL B 1 90 ? -5.625 15.672 11.461 1 98.88 90 VAL B C 1
ATOM 1804 O O . VAL B 1 90 ? -4.777 15.797 10.57 1 98.88 90 VAL B O 1
ATOM 1807 N N . ASP B 1 91 ? -6.18 16.688 12.117 1 98.81 91 ASP B N 1
ATOM 1808 C CA . ASP B 1 91 ? -5.832 18.062 11.766 1 98.81 91 ASP B CA 1
ATOM 1809 C C . ASP B 1 91 ? -4.336 18.312 11.945 1 98.81 91 ASP B C 1
ATOM 1811 O O . ASP B 1 91 ? -3.703 18.953 11.109 1 98.81 91 ASP B O 1
ATOM 1815 N N . ALA B 1 92 ? -3.799 17.781 12.969 1 98.75 92 ALA B N 1
ATOM 1816 C CA . ALA B 1 92 ? -2.379 17.969 13.258 1 98.75 92 ALA B CA 1
ATOM 1817 C C . ALA B 1 92 ? -1.51 17.297 12.203 1 98.75 92 ALA B C 1
ATOM 1819 O O . ALA B 1 92 ? -0.509 17.859 11.758 1 98.75 92 ALA B O 1
ATOM 1820 N N . VAL B 1 93 ? -1.867 16.078 11.844 1 98.88 93 VAL B N 1
ATOM 1821 C CA . VAL B 1 93 ? -1.104 15.336 10.852 1 98.88 93 VAL B CA 1
ATOM 1822 C C . VAL B 1 93 ? -1.2 16.031 9.492 1 98.88 93 VAL B C 1
ATOM 1824 O O . VAL B 1 93 ? -0.202 16.156 8.781 1 98.88 93 VAL B O 1
ATOM 1827 N N . MET B 1 94 ? -2.396 16.484 9.141 1 98.88 94 MET B N 1
ATOM 1828 C CA . MET B 1 94 ? -2.566 17.219 7.891 1 98.88 94 MET B CA 1
ATOM 1829 C C . MET B 1 94 ? -1.679 18.453 7.863 1 98.88 94 MET B C 1
ATOM 1831 O O . MET B 1 94 ? -0.938 18.672 6.902 1 98.88 94 MET B O 1
ATOM 1835 N N . ALA B 1 95 ? -1.745 19.234 8.898 1 98.75 95 ALA B N 1
ATOM 1836 C CA . ALA B 1 95 ? -0.942 20.453 8.984 1 98.75 95 ALA B CA 1
ATOM 1837 C C . ALA B 1 95 ? 0.548 20.125 8.914 1 98.75 95 ALA B C 1
ATOM 1839 O O . ALA B 1 95 ? 1.309 20.812 8.234 1 98.75 95 ALA B O 1
ATOM 1840 N N . PHE B 1 96 ? 0.939 19.141 9.641 1 98.81 96 PHE B N 1
ATOM 1841 C CA . PHE B 1 96 ? 2.328 18.703 9.695 1 98.81 96 PHE B CA 1
ATOM 1842 C C . PHE B 1 96 ? 2.828 18.312 8.305 1 98.81 96 PHE B C 1
ATOM 1844 O O . PHE B 1 96 ? 3.865 18.797 7.855 1 98.81 96 PHE B O 1
ATOM 1851 N N . ALA B 1 97 ? 2.102 17.422 7.609 1 98.75 97 ALA B N 1
ATOM 1852 C CA . ALA B 1 97 ? 2.49 16.953 6.281 1 98.75 97 ALA B CA 1
ATOM 1853 C C . ALA B 1 97 ? 2.604 18.109 5.301 1 98.75 97 ALA B C 1
ATOM 1855 O O . ALA B 1 97 ? 3.545 18.172 4.508 1 98.75 97 ALA B O 1
ATOM 1856 N N . LEU B 1 98 ? 1.629 19.031 5.348 1 98.75 98 LEU B N 1
ATOM 1857 C CA . LEU B 1 98 ? 1.647 20.172 4.453 1 98.75 98 LEU B CA 1
ATOM 1858 C C . LEU B 1 98 ? 2.863 21.062 4.727 1 98.75 98 LEU B C 1
ATOM 1860 O O . LEU B 1 98 ? 3.486 21.562 3.797 1 98.75 98 LEU B O 1
ATOM 1864 N N . ALA B 1 99 ? 3.195 21.219 5.98 1 98.56 99 ALA B N 1
ATOM 1865 C CA . ALA B 1 99 ? 4.367 22 6.363 1 98.56 99 ALA B CA 1
ATOM 1866 C C . ALA B 1 99 ? 5.652 21.344 5.859 1 98.56 99 ALA B C 1
ATOM 1868 O O . ALA B 1 99 ? 6.668 22.016 5.688 1 98.56 99 ALA B O 1
ATOM 1869 N N . LYS B 1 100 ? 5.625 20.047 5.609 1 98.56 100 LYS B N 1
ATOM 1870 C CA . LYS B 1 100 ? 6.793 19.312 5.129 1 98.56 100 LYS B CA 1
ATOM 1871 C C . LYS B 1 100 ? 6.82 19.25 3.604 1 98.56 100 LYS B C 1
ATOM 1873 O O . LYS B 1 100 ? 7.684 18.609 3.014 1 98.56 100 LYS B O 1
ATOM 1878 N N . GLY B 1 101 ? 5.844 19.844 2.994 1 98.44 101 GLY B N 1
ATOM 1879 C CA . GLY B 1 101 ? 5.91 19.984 1.548 1 98.44 101 GLY B CA 1
ATOM 1880 C C . GLY B 1 101 ? 4.883 19.156 0.817 1 98.44 101 GLY B C 1
ATOM 1881 O O . GLY B 1 101 ? 4.848 19.141 -0.415 1 98.44 101 GLY B O 1
ATOM 1882 N N . ALA B 1 102 ? 4 18.453 1.504 1 98.81 102 ALA B N 1
ATOM 1883 C CA . ALA B 1 102 ? 2.912 17.734 0.854 1 98.81 102 ALA B CA 1
ATOM 1884 C C . ALA B 1 102 ? 1.943 18.703 0.171 1 98.81 102 ALA B C 1
ATOM 1886 O O . ALA B 1 102 ? 1.853 19.859 0.548 1 98.81 102 ALA B O 1
ATOM 1887 N N . LYS B 1 103 ? 1.295 18.188 -0.827 1 98.75 103 LYS B N 1
ATOM 1888 C CA . LYS B 1 103 ? 0.254 18.953 -1.501 1 98.75 103 LYS B CA 1
ATOM 1889 C C . LYS B 1 103 ? -1.127 18.625 -0.945 1 98.75 103 LYS B C 1
ATOM 1891 O O . LYS B 1 103 ? -1.494 17.438 -0.852 1 98.75 103 LYS B O 1
ATOM 1896 N N . LEU B 1 104 ? -1.916 19.641 -0.6 1 98.88 104 LEU B N 1
ATOM 1897 C CA . LEU B 1 104 ? -3.283 19.406 -0.145 1 98.88 104 LEU B CA 1
ATOM 1898 C C . LEU B 1 104 ? -4.156 18.875 -1.278 1 98.88 104 LEU B C 1
ATOM 1900 O O . LEU B 1 104 ? -4.172 19.453 -2.373 1 98.88 104 LEU B O 1
ATOM 1904 N N . LEU B 1 105 ? -4.812 17.812 -1.079 1 98.81 105 LEU B N 1
ATOM 1905 C CA . LEU B 1 105 ? -5.77 17.281 -2.047 1 98.81 105 LEU B CA 1
ATOM 1906 C C . LEU B 1 105 ? -7.203 17.547 -1.589 1 98.81 105 LEU B C 1
ATOM 1908 O O . LEU B 1 105 ? -8.016 18.062 -2.35 1 98.81 105 LEU B O 1
ATOM 1912 N N . ASN B 1 106 ? -7.523 17.156 -0.386 1 98.88 106 ASN B N 1
ATOM 1913 C CA . ASN B 1 106 ? -8.852 17.297 0.2 1 98.88 106 ASN B CA 1
ATOM 1914 C C . ASN B 1 106 ? -8.773 17.688 1.673 1 98.88 106 ASN B C 1
ATOM 1916 O O . ASN B 1 106 ? -8.234 16.938 2.49 1 98.88 106 ASN B O 1
ATOM 1920 N N . PRO B 1 107 ? -9.273 18.859 2.07 1 98.81 107 PRO B N 1
ATOM 1921 C CA . PRO B 1 107 ? -9.203 19.266 3.475 1 98.81 107 PRO B CA 1
ATOM 1922 C C . PRO B 1 107 ? -9.938 18.312 4.406 1 98.81 107 PRO B C 1
ATOM 1924 O O . PRO B 1 107 ? -10.922 17.688 4.004 1 98.81 107 PRO B O 1
ATOM 1927 N N . ALA B 1 108 ? -9.461 18.234 5.605 1 98.81 108 ALA B N 1
ATOM 1928 C CA . ALA B 1 108 ? -10.078 17.359 6.602 1 98.81 108 ALA B CA 1
ATOM 1929 C C . ALA B 1 108 ? -11.508 17.812 6.91 1 98.81 108 ALA B C 1
ATOM 1931 O O . ALA B 1 108 ? -11.781 19 7.031 1 98.81 108 ALA B O 1
ATOM 1932 N N . LYS B 1 109 ? -12.359 16.875 6.977 1 98.75 109 LYS B N 1
ATOM 1933 C CA . LYS B 1 109 ? -13.773 17.125 7.234 1 98.75 109 LYS B CA 1
ATOM 1934 C C . LYS B 1 109 ? -14.477 15.852 7.688 1 98.75 109 LYS B C 1
ATOM 1936 O O . LYS B 1 109 ? -13.945 14.758 7.535 1 98.75 109 LYS B O 1
ATOM 1941 N N . PRO B 1 110 ? -15.68 15.992 8.273 1 98.38 110 PRO B N 1
ATOM 1942 C CA . PRO B 1 110 ? -16.469 14.789 8.578 1 98.38 110 PRO B CA 1
ATOM 1943 C C . PRO B 1 110 ? -16.812 13.984 7.332 1 98.38 110 PRO B C 1
ATOM 1945 O O . PRO B 1 110 ? -17.047 14.562 6.266 1 98.38 110 PRO B O 1
ATOM 1948 N N . THR B 1 111 ? -16.859 12.711 7.539 1 96.56 111 THR B N 1
ATOM 1949 C CA . THR B 1 111 ? -17.203 11.828 6.43 1 96.56 111 THR B CA 1
ATOM 1950 C C . THR B 1 111 ? -18.625 11.312 6.57 1 96.56 111 THR B C 1
ATOM 1952 O O . THR B 1 111 ? -19.219 11.391 7.652 1 96.56 111 THR B O 1
ATOM 1955 N N . SER B 1 112 ? -19.141 10.75 5.52 1 92.06 112 SER B N 1
ATOM 1956 C CA . SER B 1 112 ? -20.484 10.188 5.531 1 92.06 112 SER B CA 1
ATOM 1957 C C . SER B 1 112 ? -20.531 8.898 6.344 1 92.06 112 SER B C 1
ATOM 1959 O O . SER B 1 112 ? -21.609 8.492 6.805 1 92.06 112 SER B O 1
ATOM 1961 N N . TYR B 1 113 ? 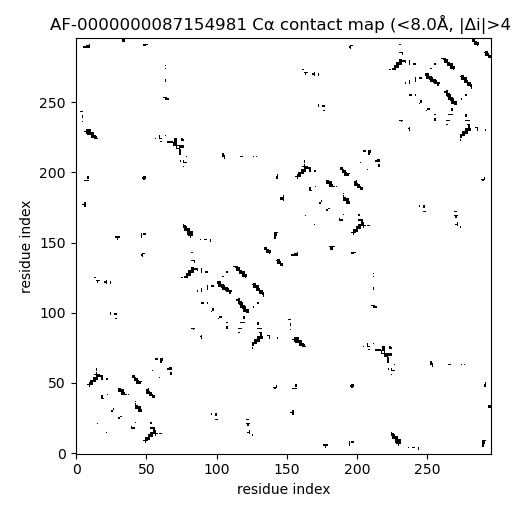-19.438 8.32 6.527 1 91.62 113 TYR B N 1
ATOM 1962 C CA . TYR B 1 113 ? -19.406 7.047 7.238 1 91.62 113 TYR B CA 1
ATOM 1963 C C . TYR B 1 113 ? -19.094 7.254 8.719 1 91.62 113 TYR B C 1
ATOM 1965 O O . TYR B 1 113 ? -18.797 6.301 9.438 1 91.62 113 TYR B O 1
ATOM 1973 N N . GLY B 1 114 ? -19.078 8.508 9.188 1 94.31 114 GLY B N 1
ATOM 1974 C CA . GLY B 1 114 ? -18.953 8.789 10.609 1 94.31 114 GLY B CA 1
ATOM 1975 C C . GLY B 1 114 ? -17.516 9.07 11.031 1 94.31 114 GLY B C 1
ATOM 1976 O O . GLY B 1 114 ? -17.25 9.281 12.211 1 94.31 114 GLY B O 1
ATOM 1977 N N . GLY B 1 115 ? -16.625 9.109 10.133 1 97.75 115 GLY B N 1
ATOM 1978 C CA . GLY B 1 115 ? -15.242 9.438 10.422 1 97.75 115 GLY B CA 1
ATOM 1979 C C . GLY B 1 115 ? -14.906 10.898 10.164 1 97.75 115 GLY B C 1
ATOM 1980 O O . GLY B 1 115 ? -15.805 11.75 10.141 1 97.75 115 GLY B O 1
ATOM 1981 N N . TYR B 1 116 ? -13.68 11.148 10.156 1 98.81 116 TYR B N 1
ATOM 1982 C CA . TYR B 1 116 ? -13.07 12.438 9.875 1 98.81 116 TYR B CA 1
ATOM 1983 C C . TYR B 1 116 ? -11.758 12.266 9.117 1 98.81 116 TYR B C 1
ATOM 1985 O O . TYR B 1 116 ? -10.867 11.539 9.57 1 98.81 116 TYR B O 1
ATOM 1993 N N . CYS B 1 117 ? -11.711 12.805 7.871 1 98.62 117 CYS B N 1
ATOM 1994 C CA . CYS B 1 117 ? -10.477 12.523 7.141 1 98.62 117 CYS B CA 1
ATOM 1995 C C . CYS B 1 117 ? -10.156 13.648 6.164 1 98.62 117 CYS B C 1
ATOM 1997 O O . CYS B 1 117 ? -11.008 14.477 5.867 1 98.62 117 CYS B O 1
ATOM 1999 N N . GLY B 1 118 ? -8.969 13.773 5.773 1 98.88 118 GLY B N 1
ATOM 2000 C CA . GLY B 1 118 ? -8.406 14.594 4.707 1 98.88 118 GLY B CA 1
ATOM 2001 C C . GLY B 1 118 ? -7.355 13.859 3.891 1 98.88 118 GLY B C 1
ATOM 2002 O O . GLY B 1 118 ? -6.961 12.75 4.23 1 98.88 118 GLY B O 1
ATOM 2003 N N . TYR B 1 119 ? -6.988 14.547 2.793 1 98.94 119 TYR B N 1
ATOM 2004 C CA . TYR B 1 119 ? -6.016 13.922 1.901 1 98.94 119 TYR B CA 1
ATOM 2005 C C . TYR B 1 119 ? -4.898 14.898 1.552 1 98.94 119 TYR B C 1
ATOM 2007 O O . TYR B 1 119 ? -5.152 16.094 1.324 1 98.94 119 TYR B O 1
ATOM 2015 N N . PHE B 1 120 ? -3.684 14.375 1.443 1 98.94 120 PHE B N 1
ATOM 2016 C CA . PHE B 1 120 ? -2.566 15.078 0.833 1 98.94 120 PHE B CA 1
ATOM 2017 C C . PHE B 1 120 ? -1.818 14.18 -0.141 1 98.94 120 PHE B C 1
ATOM 2019 O O . PHE B 1 120 ? -2.018 12.961 -0.145 1 98.94 120 PHE B O 1
ATOM 2026 N N . ALA B 1 121 ? -1.038 14.758 -1 1 98.81 121 ALA B N 1
ATOM 2027 C CA . ALA B 1 121 ? -0.201 14.016 -1.938 1 98.81 121 ALA B CA 1
ATOM 2028 C C . ALA B 1 121 ? 1.277 14.164 -1.594 1 98.81 121 ALA B C 1
ATOM 2030 O O . ALA B 1 121 ? 1.728 15.25 -1.222 1 98.81 121 ALA B O 1
ATOM 2031 N N . ASP B 1 122 ? 1.987 13.055 -1.695 1 98.81 122 ASP B N 1
ATOM 2032 C CA . ASP B 1 122 ? 3.441 13.125 -1.59 1 98.81 122 ASP B CA 1
ATOM 2033 C C . ASP B 1 122 ? 4.051 13.75 -2.844 1 98.81 122 ASP B C 1
ATOM 2035 O O . ASP B 1 122 ? 3.33 14.148 -3.76 1 98.81 122 ASP B O 1
ATOM 2039 N N . PRO B 1 123 ? 5.359 13.891 -3.014 1 98.44 123 PRO B N 1
ATOM 2040 C CA . PRO B 1 123 ? 5.992 14.617 -4.117 1 98.44 123 PRO B CA 1
ATOM 2041 C C . PRO B 1 123 ? 5.633 14.039 -5.484 1 98.44 123 PRO B C 1
ATOM 2043 O O . PRO B 1 123 ? 5.707 14.75 -6.496 1 98.44 123 PRO B O 1
ATOM 2046 N N . ASP B 1 124 ? 5.27 12.773 -5.574 1 98.12 124 ASP B N 1
ATOM 2047 C CA . ASP B 1 124 ? 4.996 12.133 -6.859 1 98.12 124 ASP B CA 1
ATOM 2048 C C . ASP B 1 124 ? 3.5 11.898 -7.047 1 98.12 124 ASP B C 1
ATOM 2050 O O . ASP B 1 124 ? 3.088 11.18 -7.961 1 98.12 124 ASP B O 1
ATOM 2054 N N . GLY B 1 125 ? 2.705 12.453 -6.121 1 98 125 GLY B N 1
ATOM 2055 C CA . GLY B 1 125 ? 1.262 12.43 -6.301 1 98 125 GLY B CA 1
ATOM 2056 C C . GLY B 1 125 ? 0.601 11.219 -5.672 1 98 125 GLY B C 1
ATOM 2057 O O . GLY B 1 125 ? -0.583 10.961 -5.902 1 98 125 GLY B O 1
ATOM 2058 N N . HIS B 1 126 ? 1.313 10.391 -4.988 1 98.75 126 HIS B N 1
ATOM 2059 C CA . HIS B 1 126 ? 0.668 9.328 -4.23 1 98.75 126 HIS B CA 1
ATOM 2060 C C . HIS B 1 126 ? -0.236 9.891 -3.143 1 98.75 126 HIS B C 1
ATOM 2062 O O . HIS B 1 126 ? 0.196 10.727 -2.344 1 98.75 126 HIS B O 1
ATOM 2068 N N . ALA B 1 127 ? -1.482 9.422 -3.094 1 98.88 127 ALA B N 1
ATOM 2069 C CA . ALA B 1 127 ? -2.498 10.008 -2.223 1 98.88 127 ALA B CA 1
ATOM 2070 C C . ALA B 1 127 ? -2.451 9.391 -0.83 1 98.88 127 ALA B C 1
ATOM 2072 O O . ALA B 1 127 ? -2.564 8.164 -0.685 1 98.88 127 ALA B O 1
ATOM 2073 N N . TRP B 1 128 ? -2.264 10.211 0.164 1 98.94 128 TRP B N 1
ATOM 2074 C CA . TRP B 1 128 ? -2.344 9.836 1.572 1 98.94 128 TRP B CA 1
ATOM 2075 C C . TRP B 1 128 ? -3.67 10.281 2.18 1 98.94 128 TRP B C 1
ATOM 2077 O O . TRP B 1 128 ? -4.062 11.438 2.049 1 98.94 128 TRP B O 1
ATOM 2087 N N . GLU B 1 129 ? -4.32 9.352 2.756 1 98.94 129 GLU B N 1
ATOM 2088 C CA . GLU B 1 129 ? -5.5 9.641 3.57 1 98.94 129 GLU B CA 1
ATOM 2089 C C . GLU B 1 129 ? -5.137 9.75 5.047 1 98.94 129 GLU B C 1
ATOM 2091 O O . GLU B 1 129 ? -4.602 8.805 5.633 1 98.94 129 GLU B O 1
ATOM 2096 N N . VAL B 1 130 ? -5.371 10.891 5.645 1 98.94 130 VAL B N 1
ATOM 2097 C CA . VAL B 1 130 ? -5.285 11.031 7.094 1 98.94 130 VAL B CA 1
ATOM 2098 C C . VAL B 1 130 ? -6.68 10.945 7.703 1 98.94 130 VAL B C 1
ATOM 2100 O O . VAL B 1 130 ? -7.57 11.719 7.355 1 98.94 130 VAL B O 1
ATOM 2103 N N . VAL B 1 131 ? -6.832 9.984 8.727 1 98.94 131 VAL B N 1
ATOM 2104 C CA . VAL B 1 131 ? -8.242 9.664 8.953 1 98.94 131 VAL B CA 1
ATOM 2105 C C . VAL B 1 131 ? -8.438 9.188 10.391 1 98.94 131 VAL B C 1
ATOM 2107 O O . VAL B 1 131 ? -7.59 8.477 10.938 1 98.94 131 VAL B O 1
ATOM 2110 N N . ARG B 1 132 ? -9.422 9.625 11.016 1 98.81 132 ARG B N 1
ATOM 2111 C CA . ARG B 1 132 ? -10.047 8.922 12.125 1 98.81 132 ARG B CA 1
ATOM 2112 C C . ARG B 1 132 ? -11.203 8.047 11.641 1 98.81 132 ARG B C 1
ATOM 2114 O O . ARG B 1 132 ? -12.258 8.555 11.266 1 98.81 132 ARG B O 1
ATOM 2121 N N . ALA B 1 133 ? -11.055 6.781 11.586 1 97.56 133 ALA B N 1
ATOM 2122 C CA . ALA B 1 133 ? -12 5.828 11.023 1 97.56 133 ALA B CA 1
ATOM 2123 C C . ALA B 1 133 ? -12.773 5.109 12.125 1 97.56 133 ALA B C 1
ATOM 2125 O O . ALA B 1 133 ? -12.18 4.441 12.969 1 97.56 133 ALA B O 1
ATOM 2126 N N . PRO B 1 134 ? -14.086 5.191 12.07 1 95.12 134 PRO B N 1
ATOM 2127 C CA . PRO B 1 134 ? -14.867 4.473 13.086 1 95.12 134 PRO B CA 1
ATOM 2128 C C . PRO B 1 134 ? -14.594 2.969 13.086 1 95.12 134 PRO B C 1
ATOM 2130 O O . PRO B 1 134 ? -14.492 2.355 12.016 1 95.12 134 PRO B O 1
ATOM 2133 N N . GLY B 1 135 ? -14.461 2.434 14.266 1 94.38 135 GLY B N 1
ATOM 2134 C CA . GLY B 1 135 ? -14.273 0.996 14.391 1 94.38 135 GLY B CA 1
ATOM 2135 C C . GLY B 1 135 ? -12.82 0.583 14.414 1 94.38 135 GLY B C 1
ATOM 2136 O O . GLY B 1 135 ? -12.492 -0.538 14.805 1 94.38 135 GLY B O 1
ATOM 2137 N N . PHE B 1 136 ? -11.914 1.441 13.945 1 97.12 136 PHE B N 1
ATOM 2138 C CA . PHE B 1 136 ? -10.484 1.161 13.984 1 97.12 136 PHE B CA 1
ATOM 2139 C C . PHE B 1 136 ? -9.891 1.564 15.328 1 97.12 136 PHE B C 1
ATOM 2141 O O . PHE B 1 136 ? -10.242 2.609 15.883 1 97.12 136 PHE B O 1
ATOM 2148 N N . THR B 1 137 ? -9.086 0.722 15.852 1 97.5 137 THR B N 1
ATOM 2149 C CA . THR B 1 137 ? -8.305 1.082 17.031 1 97.5 137 THR B CA 1
ATOM 2150 C C . THR B 1 137 ? -6.84 1.306 16.656 1 97.5 137 THR B C 1
ATOM 2152 O O . THR B 1 137 ? -6.207 0.438 16.047 1 97.5 137 THR B O 1
ATOM 2155 N N . VAL B 1 138 ? -6.355 2.443 16.984 1 97.88 138 VAL B N 1
ATOM 2156 C CA . VAL B 1 138 ? -4.957 2.775 16.719 1 97.88 138 VAL B CA 1
ATOM 2157 C C . VAL B 1 138 ? -4.102 2.35 17.922 1 97.88 138 VAL B C 1
ATOM 2159 O O . VAL B 1 138 ? -4.305 2.826 19.031 1 97.88 138 VAL B O 1
ATOM 2162 N N . GLY B 1 139 ? -3.139 1.481 17.641 1 96.06 139 GLY B N 1
ATOM 2163 C CA . GLY B 1 139 ? -2.297 0.975 18.719 1 96.06 139 GLY B CA 1
ATOM 2164 C C . GLY B 1 139 ? -1.069 1.83 18.969 1 96.06 139 GLY B C 1
ATOM 2165 O O . GLY B 1 139 ? -0.768 2.736 18.188 1 96.06 139 GLY B O 1
ATOM 2166 N N . ASP B 1 140 ? -0.357 1.493 20.016 1 94.69 140 ASP B N 1
ATOM 2167 C CA . ASP B 1 140 ? 0.893 2.182 20.328 1 94.69 140 ASP B CA 1
ATOM 2168 C C . ASP B 1 140 ? 2.027 1.686 19.438 1 94.69 140 ASP B C 1
ATOM 2170 O O . ASP B 1 140 ? 3.096 2.297 19.391 1 94.69 140 ASP B O 1
ATOM 2174 N N . ASP B 1 141 ? 1.835 0.599 18.734 1 94.06 141 ASP B N 1
ATOM 2175 C CA . ASP B 1 141 ? 2.832 -0.009 17.859 1 94.06 141 ASP B CA 1
ATOM 2176 C C . ASP B 1 141 ? 2.734 0.554 16.438 1 94.06 141 ASP B C 1
ATOM 2178 O O . ASP B 1 141 ? 3.332 0.011 15.508 1 94.06 141 ASP B O 1
ATOM 2182 N N . ARG B 1 142 ? 1.947 1.619 16.172 1 96.19 142 ARG B N 1
ATOM 2183 C CA . ARG B 1 142 ? 1.766 2.338 14.922 1 96.19 142 ARG B CA 1
ATOM 2184 C C . ARG B 1 142 ? 0.805 1.594 14 1 96.19 142 ARG B C 1
ATOM 2186 O O . ARG B 1 142 ? 0.568 2.02 12.867 1 96.19 142 ARG B O 1
ATOM 2193 N N . LEU B 1 143 ? 0.261 0.427 14.445 1 97.25 143 LEU B N 1
ATOM 2194 C CA . LEU B 1 143 ? -0.67 -0.365 13.656 1 97.25 143 LEU B CA 1
ATOM 2195 C C . LEU B 1 143 ? -2.105 -0.144 14.117 1 97.25 143 LEU B C 1
ATOM 2197 O O . LEU B 1 143 ? -2.35 0.62 15.055 1 97.25 143 LEU B O 1
ATOM 2201 N N . VAL B 1 144 ? -3.025 -0.727 13.336 1 98 144 VAL B N 1
ATOM 2202 C CA . VAL B 1 144 ? -4.434 -0.625 13.703 1 98 144 VAL B CA 1
ATOM 2203 C C . VAL B 1 144 ? -5.027 -2.021 13.867 1 98 144 VAL B C 1
ATOM 2205 O O . VAL B 1 144 ? -4.473 -3.002 13.359 1 98 144 VAL B O 1
ATOM 2208 N N . SER B 1 145 ? -6.059 -2.08 14.602 1 96.75 145 SER B N 1
ATOM 2209 C CA . SER B 1 145 ? -6.859 -3.293 14.711 1 96.75 145 SER B CA 1
ATOM 2210 C C . SER B 1 145 ? -8.32 -3.02 14.367 1 96.75 145 SER B C 1
ATOM 2212 O O . SER B 1 145 ? -8.828 -1.922 14.609 1 96.75 145 SER B O 1
ATOM 2214 N N . LEU B 1 146 ? -8.898 -3.961 13.711 1 96.19 146 LEU B N 1
ATOM 2215 C CA . LEU B 1 146 ? -10.297 -3.91 13.297 1 96.19 146 LEU B CA 1
ATOM 2216 C C . LEU B 1 146 ? -11.102 -5.035 13.945 1 96.19 146 LEU B C 1
ATOM 2218 O O . LEU B 1 146 ? -10.562 -6.113 14.211 1 96.19 146 LEU B O 1
ATOM 2222 N N . PRO B 1 147 ? -12.367 -4.789 14.242 1 93.19 147 PRO B N 1
ATOM 2223 C CA . PRO B 1 147 ? -13.203 -5.91 14.68 1 93.19 147 PRO B CA 1
ATOM 2224 C C . PRO B 1 147 ? -13.469 -6.918 13.562 1 93.19 147 PRO B C 1
ATOM 2226 O O . PRO B 1 147 ? -13.148 -6.656 12.398 1 93.19 147 PRO B O 1
ATOM 2229 N N . ASP B 1 148 ? -14.07 -8.117 13.938 1 91.5 148 ASP B N 1
ATOM 2230 C CA . ASP B 1 148 ? -14.359 -9.156 12.945 1 91.5 148 ASP B CA 1
ATOM 2231 C C . ASP B 1 148 ? -15.5 -8.727 12.023 1 91.5 148 ASP B C 1
ATOM 2233 O O . ASP B 1 148 ? -16.406 -8.016 12.438 1 91.5 148 ASP B O 1
#

Sequence (296 aa):
MSNAPTPRFTVLTLGVNDMRASIAFYESLGFTRKMRATGEEVAFFDTGGTVIGLFPWHLLAADAALPDKPRPAGFHGVSIAWNCRDDAEVDAVMAFALAKGAKLLNPAKPTSYGGYCGYFADPDGHAWEVVRAPGFTVGDDRLVSLPDMSNAPTPRFTVLTLGVNDMRASIAFYESLGFTRKMRATGEEVAFFDTGGTVIGLFPWHLLAADAALPDKPRPAGFHGVSIAWNCRDDAEVDAVMAFALAKGAKLLNPAKPTSYGGYCGYFADPDGHAWEVVRAPGFTVGDDRLVSLPD

Organism: NCBI:txid2511166

Nearest PDB structures (foldseek):
  3bqx-assembly1_A-2  TM=8.880E-01  e=1.646E-14  Fulvimarina pelagi HTCC2506
  2rbb-assembly1_B  TM=8.765E-01  e=9.431E-11  Paraburkholderia phytofirmans PsJN
  4mym-assembly1_A-2  TM=7.840E-01  e=4.945E-11  Nocardioides sp. JS614
  2a4x-assembly1_B  TM=8.014E-01  e=7.945E-10  Streptomyces caespitosus
  3r4q-assembly2_D  TM=7.143E-01  e=4.846E-09  Agrobacterium fabrum str. C58

Solvent-accessible surface area (backbone atoms only — not comparable to full-atom values): 15327 Å² total; per-residue (Å²): 122,86,88,64,67,83,52,35,52,28,33,41,32,38,35,32,89,49,55,68,62,50,51,51,43,47,44,70,53,56,40,45,76,29,43,61,87,48,58,76,69,38,44,37,28,55,30,77,36,30,27,43,31,42,32,47,32,60,58,50,17,53,67,41,58,33,45,53,65,65,58,54,86,39,31,52,48,53,38,39,25,30,70,33,87,37,63,68,49,25,54,50,46,53,53,50,44,43,75,66,64,34,42,84,48,26,77,70,41,79,44,94,82,69,27,32,36,25,22,33,19,47,94,72,59,54,38,33,35,33,22,20,52,72,75,56,43,72,48,95,66,35,40,58,49,68,54,99,122,87,87,64,68,82,52,37,52,30,33,41,34,38,36,32,89,48,53,68,62,49,52,52,44,47,44,72,51,56,39,45,76,28,43,61,86,47,58,74,68,38,44,37,28,56,31,78,36,30,27,43,32,40,33,47,32,59,59,51,16,52,68,43,59,34,45,54,65,65,58,55,86,39,31,52,50,52,39,38,24,30,70,33,86,36,67,68,50,27,54,49,46,52,53,51,44,44,74,66,65,33,42,83,48,24,78,68,42,78,44,96,81,69,27,32,36,25,22,34,19,47,96,72,61,54,38,33,35,31,23,20,53,73,74,56,43,70,47,97,65,37,40,58,48,69,55,99

InterPro domains:
  IPR004360 Glyoxalase/fosfomycin resistance/dioxygenase domain [PF00903] (12-130)
  IPR029068 Glyoxalase/Bleomycin resistance protein/Dihydroxybiphenyl dioxygenase [G3DSA:3.10.180.10] (6-147)
  IPR029068 Glyoxalase/Bleomycin resistance protein/Dihydroxybiphenyl dioxygenase [SSF54593] (8-138)
  IPR037523 Vicinal oxygen chelate (VOC), core domain [PS51819] (8-133)

pLDDT: mean 96.69, std 5.97, range [43.81, 98.94]

Secondary structure (DSSP, 8-state):
---PPPP---EEEEEES-HHHHHHHHHHTTPEEE-GGGTTS-EEEE-SSSEEEEEEHHHHHHHTT----SPPSS--SEEEEEE-SSHHHHHHHHHHHHHTTPEEEEEEEE-TTS-EEEEEE-TT-PEEEEEE-TT-EE-TTS-EE---/---PPPP---EEEEEES-HHHHHHHHHHTTPEEE-GGGTTS-EEEE-SSSEEEEEEHHHHHHHTT----SPPSS--SEEEEEE-SSHHHHHHHHHHHHHTTPEEEEEEEE-TTS-EEEEEE-TT-PEEEEEE-TT-EE-TTS-EE---

Radius of gyration: 17.75 Å; Cα contacts (8 Å, |Δi|>4): 737; chains: 2; bounding box: 45×52×43 Å